Protein AF-A0A7Y4ZKH8-F1 (afdb_monomer_lite)

pLDDT: mean 87.68, std 12.35, range [41.41, 98.19]

Radius of gyration: 22.59 Å; chains: 1; bounding box: 46×33×68 Å

Structure (mmCIF, N/CA/C/O backbone):
data_AF-A0A7Y4ZKH8-F1
#
_entry.id   AF-A0A7Y4ZKH8-F1
#
loop_
_atom_site.group_PDB
_atom_site.id
_atom_site.type_symbol
_atom_site.label_atom_id
_atom_site.label_alt_id
_atom_site.label_comp_id
_atom_site.label_asym_id
_atom_site.label_entity_id
_atom_site.label_seq_id
_atom_site.pdbx_PDB_ins_code
_atom_site.Cartn_x
_atom_site.Cartn_y
_atom_site.Cartn_z
_atom_site.occupancy
_atom_site.B_iso_or_equiv
_atom_site.auth_seq_id
_atom_site.auth_comp_id
_atom_site.auth_asym_id
_atom_site.auth_atom_id
_atom_site.pdbx_PDB_model_num
ATOM 1 N N . MET A 1 1 ? 0.224 0.680 35.525 1.00 50.09 1 MET A N 1
ATOM 2 C CA . MET A 1 1 ? -0.396 -0.352 34.669 1.00 50.09 1 MET A CA 1
ATOM 3 C C . MET A 1 1 ? 0.303 -0.314 33.317 1.00 50.09 1 MET A C 1
ATOM 5 O O . MET A 1 1 ? 0.393 0.767 32.750 1.00 50.09 1 MET A O 1
ATOM 9 N N . ARG A 1 2 ? 0.878 -1.430 32.853 1.00 56.84 2 ARG A N 1
ATOM 10 C CA . ARG A 1 2 ? 1.538 -1.529 31.540 1.00 56.84 2 ARG A CA 1
ATOM 11 C C . ARG A 1 2 ? 0.497 -2.049 30.547 1.00 56.84 2 ARG A C 1
ATOM 13 O O . ARG A 1 2 ? -0.067 -3.108 30.786 1.00 56.84 2 ARG A O 1
ATOM 20 N N . LEU A 1 3 ? 0.192 -1.272 29.510 1.00 64.12 3 LEU A N 1
ATOM 21 C CA . LEU A 1 3 ? -0.704 -1.694 28.434 1.00 64.12 3 LEU A CA 1
ATOM 22 C C . LEU A 1 3 ? 0.110 -2.537 27.447 1.00 64.12 3 LEU A C 1
ATOM 24 O O . LEU A 1 3 ? 1.083 -2.039 26.881 1.00 64.12 3 LEU A O 1
ATOM 28 N N . GLU A 1 4 ? -0.262 -3.800 27.269 1.00 65.12 4 GLU A N 1
ATOM 29 C CA . GLU A 1 4 ? 0.309 -4.663 26.235 1.00 65.12 4 GLU A CA 1
ATOM 30 C C . GLU A 1 4 ? -0.541 -4.534 24.972 1.00 65.12 4 GLU A C 1
ATOM 32 O O . GLU A 1 4 ? -1.746 -4.780 24.994 1.00 65.12 4 GLU A O 1
ATOM 37 N N . ILE A 1 5 ? 0.081 -4.083 23.883 1.00 66.38 5 ILE A N 1
ATOM 38 C CA . ILE A 1 5 ? -0.573 -3.922 22.584 1.00 66.38 5 ILE A CA 1
ATOM 39 C C . ILE A 1 5 ? 0.029 -4.973 21.650 1.00 66.38 5 ILE A C 1
ATOM 41 O O . ILE A 1 5 ? 1.259 -5.020 21.534 1.00 66.38 5 ILE A O 1
ATOM 45 N N . PRO A 1 6 ? -0.788 -5.814 20.993 1.00 67.56 6 PRO A N 1
ATOM 46 C CA . PRO A 1 6 ? -0.268 -6.777 20.037 1.00 67.56 6 PRO A CA 1
ATOM 47 C C . PRO A 1 6 ? 0.400 -6.054 18.865 1.00 67.56 6 PRO A C 1
ATOM 49 O O . PRO A 1 6 ? 0.002 -4.955 18.476 1.00 67.56 6 PRO A O 1
ATOM 52 N N . ALA A 1 7 ? 1.432 -6.676 18.298 1.00 70.38 7 ALA A N 1
ATOM 53 C CA . ALA A 1 7 ? 2.064 -6.165 17.091 1.00 70.38 7 ALA A CA 1
ATOM 54 C C . ALA A 1 7 ? 1.056 -6.148 15.924 1.00 70.38 7 ALA A C 1
ATOM 56 O O . ALA A 1 7 ? 0.180 -7.019 15.859 1.00 70.38 7 ALA A O 1
ATOM 57 N N . PRO A 1 8 ? 1.173 -5.188 14.989 1.00 76.44 8 PRO A N 1
ATOM 58 C CA . PRO A 1 8 ? 0.370 -5.220 13.778 1.00 76.44 8 PRO A CA 1
ATOM 59 C C . PRO A 1 8 ? 0.668 -6.498 12.987 1.00 76.44 8 PRO A C 1
ATOM 61 O O . PRO A 1 8 ? 1.802 -6.983 12.954 1.00 76.44 8 PRO A O 1
ATOM 64 N N . THR A 1 9 ? -0.369 -7.042 12.358 1.00 83.38 9 THR A N 1
ATOM 65 C CA . THR A 1 9 ? -0.250 -8.209 11.477 1.00 83.38 9 THR A CA 1
ATOM 66 C C . THR A 1 9 ? -0.129 -7.732 10.040 1.00 83.38 9 THR A C 1
ATOM 68 O O . THR A 1 9 ? -0.543 -6.624 9.712 1.00 83.38 9 THR A O 1
ATOM 71 N N . PHE A 1 10 ? 0.431 -8.560 9.170 1.00 86.69 10 PHE A N 1
ATOM 72 C CA . PHE A 1 10 ? 0.553 -8.242 7.760 1.00 86.69 10 PHE A CA 1
ATOM 73 C C . PHE A 1 10 ? 0.075 -9.410 6.915 1.00 86.69 10 PHE A C 1
ATOM 75 O O . PHE A 1 10 ? 0.295 -10.569 7.270 1.00 86.69 10 PHE A O 1
ATOM 82 N N . ILE A 1 11 ? -0.595 -9.088 5.815 1.00 90.69 11 ILE A N 1
ATOM 83 C CA . ILE A 1 11 ? -1.220 -10.057 4.916 1.00 90.69 11 ILE A CA 1
ATOM 84 C C . ILE A 1 11 ? -0.909 -9.680 3.472 1.00 90.69 11 ILE A C 1
ATOM 86 O O . ILE A 1 11 ? -0.739 -8.504 3.157 1.00 90.69 11 ILE A O 1
ATOM 90 N N . ARG A 1 12 ? -0.864 -10.659 2.568 1.00 90.38 12 ARG A N 1
ATOM 91 C CA . ARG A 1 12 ? -0.637 -10.402 1.142 1.00 90.38 12 ARG A CA 1
ATOM 92 C C . ARG A 1 12 ? -1.959 -10.412 0.387 1.00 90.38 12 ARG A C 1
ATOM 94 O O . ARG A 1 12 ? -2.690 -11.394 0.462 1.00 90.38 12 ARG A O 1
ATOM 101 N N . ALA A 1 13 ? -2.230 -9.347 -0.361 1.00 92.94 13 ALA A N 1
ATOM 102 C CA . ALA A 1 13 ? -3.411 -9.244 -1.207 1.00 92.94 13 ALA A CA 1
ATOM 103 C C . ALA A 1 13 ? -3.349 -10.251 -2.364 1.00 92.94 13 ALA A C 1
ATOM 105 O O . ALA A 1 13 ? -2.397 -10.259 -3.155 1.00 92.94 13 ALA A O 1
ATOM 106 N N . GLY A 1 14 ? -4.375 -11.082 -2.470 1.00 90.94 14 GLY A N 1
ATOM 107 C CA . GLY A 1 14 ? -4.621 -11.994 -3.572 1.00 90.94 14 GLY A CA 1
ATOM 108 C C . GLY A 1 14 ? -5.276 -11.320 -4.776 1.00 90.94 14 GLY A C 1
ATOM 109 O O . GLY A 1 14 ? -5.602 -10.130 -4.793 1.00 90.94 14 GLY A O 1
ATOM 110 N N . ARG A 1 15 ? -5.466 -12.106 -5.837 1.00 90.50 15 ARG A N 1
ATOM 111 C CA . ARG A 1 15 ? -6.176 -11.655 -7.034 1.00 90.50 15 ARG A CA 1
ATOM 112 C C . ARG A 1 15 ? -7.675 -11.580 -6.746 1.00 90.50 15 ARG A C 1
ATOM 114 O O . ARG A 1 15 ? -8.295 -12.604 -6.494 1.00 90.50 15 ARG A O 1
ATOM 121 N N . GLY A 1 16 ? -8.255 -10.393 -6.915 1.00 92.38 16 GLY A N 1
ATOM 122 C CA . GLY A 1 16 ? -9.695 -10.173 -6.746 1.00 92.38 16 GLY A CA 1
ATOM 123 C C . GLY A 1 16 ? -10.121 -9.862 -5.312 1.00 92.38 16 GLY A C 1
ATOM 124 O O . GLY A 1 16 ? -11.309 -9.648 -5.094 1.00 92.38 16 GLY A O 1
ATOM 125 N N . ASP A 1 17 ? -9.177 -9.789 -4.370 1.00 95.69 17 ASP A N 1
ATOM 126 C CA . ASP A 1 17 ? -9.455 -9.388 -2.993 1.00 95.69 17 ASP A CA 1
ATOM 127 C C . ASP A 1 17 ? -10.101 -8.001 -2.936 1.00 95.69 17 ASP A C 1
ATOM 129 O O . ASP A 1 17 ? -9.726 -7.082 -3.670 1.00 95.69 17 ASP A O 1
ATOM 133 N N . THR A 1 18 ? -11.043 -7.834 -2.009 1.00 96.62 18 THR A N 1
ATOM 134 C CA . THR A 1 18 ? -11.686 -6.551 -1.720 1.00 96.62 18 THR A CA 1
ATOM 135 C C . THR A 1 18 ? -11.480 -6.163 -0.257 1.00 96.62 18 THR A C 1
ATOM 137 O O . THR A 1 18 ? -11.317 -7.018 0.615 1.00 96.62 18 THR A O 1
ATOM 140 N N . TRP A 1 19 ? -11.501 -4.861 0.051 1.00 97.19 19 TRP A N 1
ATOM 141 C CA . TRP A 1 19 ? -11.400 -4.400 1.441 1.00 97.19 19 TRP A CA 1
ATOM 142 C C . TRP A 1 19 ? -12.505 -4.955 2.356 1.00 97.19 19 TRP A C 1
ATOM 144 O O . TRP A 1 19 ? -12.168 -5.329 3.479 1.00 97.19 19 TRP A O 1
ATOM 154 N N . PRO A 1 20 ? -13.785 -5.049 1.931 1.00 97.06 20 PRO A N 1
ATOM 155 C CA . PRO A 1 20 ? -14.833 -5.719 2.705 1.00 97.06 20 PRO A CA 1
ATOM 156 C C . PRO A 1 20 ? -14.519 -7.171 3.059 1.00 97.06 20 PRO A C 1
ATOM 158 O O . PRO A 1 20 ? -14.691 -7.552 4.216 1.00 97.06 20 PRO A O 1
ATOM 161 N N . ASP A 1 21 ? -14.024 -7.961 2.104 1.00 96.25 21 ASP A N 1
ATOM 162 C CA . ASP A 1 21 ? -13.722 -9.378 2.335 1.00 96.25 21 ASP A CA 1
ATOM 163 C C . ASP A 1 21 ? -12.540 -9.537 3.298 1.00 96.25 21 ASP A C 1
ATOM 165 O O . ASP A 1 21 ? -12.600 -10.307 4.259 1.00 96.25 21 ASP A O 1
ATOM 169 N N . LEU A 1 22 ? -11.490 -8.733 3.104 1.00 95.88 22 LEU A N 1
ATOM 170 C CA . LEU A 1 22 ? -10.333 -8.714 3.996 1.00 95.88 22 LEU A CA 1
ATOM 171 C C . LEU A 1 22 ? -10.704 -8.232 5.404 1.00 95.88 22 LEU A C 1
ATOM 173 O O . LEU A 1 22 ? -10.243 -8.800 6.391 1.00 95.88 22 LEU A O 1
ATOM 177 N N . ALA A 1 23 ? -11.559 -7.216 5.526 1.00 96.12 23 ALA A N 1
ATOM 178 C CA . ALA A 1 23 ? -12.021 -6.725 6.821 1.00 96.12 23 ALA A CA 1
ATOM 179 C C . ALA A 1 23 ? -12.935 -7.729 7.532 1.00 96.12 23 ALA A C 1
ATOM 181 O O . ALA A 1 23 ? -12.858 -7.862 8.751 1.00 96.12 23 ALA A O 1
ATOM 182 N N . LEU A 1 24 ? -13.764 -8.471 6.797 1.00 96.00 24 LEU A N 1
ATOM 183 C CA . LEU A 1 24 ? -14.539 -9.564 7.371 1.00 96.00 24 LEU A CA 1
ATOM 184 C C . LEU A 1 24 ? -13.616 -10.648 7.942 1.00 96.00 24 LEU A C 1
ATOM 186 O O . LEU A 1 24 ? -13.806 -11.059 9.083 1.00 96.00 24 LEU A O 1
ATOM 190 N N . LEU A 1 25 ? -12.601 -11.059 7.179 1.00 94.62 25 LEU A N 1
ATOM 191 C CA . LEU A 1 25 ? -11.684 -12.127 7.572 1.00 94.62 25 LEU A CA 1
ATOM 192 C C . LEU A 1 25 ? -10.773 -11.736 8.746 1.00 94.62 25 LEU A C 1
ATOM 194 O O . LEU A 1 25 ? -10.596 -12.520 9.674 1.00 94.62 25 LEU A O 1
ATOM 198 N N . TRP A 1 26 ? -10.202 -10.529 8.713 1.00 93.06 26 TRP A N 1
ATOM 199 C CA . TRP A 1 26 ? -9.143 -10.120 9.645 1.00 93.06 26 TRP A CA 1
ATOM 200 C C . TRP A 1 26 ? -9.605 -9.179 10.750 1.00 93.06 26 TRP A C 1
ATOM 202 O O . TRP A 1 26 ? -9.002 -9.142 11.818 1.00 93.06 26 TRP A O 1
ATOM 212 N N . LEU A 1 27 ? -10.670 -8.413 10.511 1.00 93.31 27 LEU A N 1
ATOM 213 C CA . LEU A 1 27 ? -11.240 -7.487 11.490 1.00 93.31 27 LEU A CA 1
ATOM 214 C C . LEU A 1 27 ? -12.625 -7.932 11.967 1.00 93.31 27 LEU A C 1
ATOM 216 O O . LEU A 1 27 ? -13.225 -7.230 12.772 1.00 93.31 27 LEU A O 1
ATOM 220 N N . GLY A 1 28 ? -13.154 -9.061 11.489 1.00 94.06 28 GLY A N 1
ATOM 221 C CA . GLY A 1 28 ? -14.417 -9.653 11.935 1.00 94.06 28 GLY A CA 1
ATOM 222 C C . GLY A 1 28 ? -15.691 -8.987 11.405 1.00 94.06 28 GLY A C 1
ATOM 223 O O . GLY A 1 28 ? -16.782 -9.448 11.731 1.00 94.06 28 GLY A O 1
ATOM 224 N N . HIS A 1 29 ? -15.601 -7.912 10.611 1.00 96.50 29 HIS A N 1
ATOM 225 C CA . HIS A 1 29 ? -16.781 -7.294 9.997 1.00 96.50 29 HIS A CA 1
ATOM 226 C C . HIS A 1 29 ? -16.443 -6.521 8.719 1.00 96.50 29 HIS A C 1
ATOM 228 O O . HIS A 1 29 ? -15.487 -5.746 8.689 1.00 96.50 29 HIS A O 1
ATOM 234 N N . LYS A 1 30 ? -17.281 -6.659 7.685 1.00 96.25 30 LYS A N 1
ATOM 235 C CA . LYS A 1 30 ? -17.082 -6.019 6.372 1.00 96.25 30 LYS A CA 1
ATOM 236 C C . LYS A 1 30 ? -17.056 -4.486 6.429 1.00 96.25 30 LYS A C 1
ATOM 238 O O . LYS A 1 30 ? -16.262 -3.860 5.736 1.00 96.25 30 LYS A O 1
ATOM 243 N N . ASP A 1 31 ? -17.853 -3.872 7.305 1.00 94.81 31 ASP A N 1
ATOM 244 C CA . ASP A 1 31 ? -17.950 -2.403 7.398 1.00 94.81 31 ASP A CA 1
ATOM 245 C C . ASP A 1 31 ? -16.685 -1.764 8.001 1.00 94.81 31 ASP A C 1
ATOM 247 O O . ASP A 1 31 ? -16.482 -0.554 7.921 1.00 94.81 31 ASP A O 1
ATOM 251 N N . ARG A 1 32 ? -15.762 -2.581 8.530 1.00 96.00 32 ARG A N 1
ATOM 252 C CA . ARG A 1 32 ? -14.430 -2.138 8.970 1.00 96.00 32 ARG A CA 1
ATOM 253 C C . ARG A 1 32 ? -13.453 -1.947 7.804 1.00 96.00 32 ARG A C 1
ATOM 255 O O . ARG A 1 32 ? -12.326 -1.502 8.026 1.00 96.00 32 ARG A O 1
ATOM 262 N N . ALA A 1 33 ? -13.886 -2.210 6.568 1.00 95.62 33 ALA A N 1
ATOM 263 C CA . ALA A 1 33 ? -13.118 -2.002 5.340 1.00 95.62 33 ALA A CA 1
ATOM 264 C C . ALA A 1 33 ? -12.527 -0.597 5.234 1.00 95.62 33 ALA A C 1
ATOM 266 O O . ALA A 1 33 ? -11.366 -0.448 4.860 1.00 95.62 33 ALA A O 1
ATOM 267 N N . ALA A 1 34 ? -13.295 0.434 5.599 1.00 93.38 34 ALA A N 1
ATOM 268 C CA . ALA A 1 34 ? -12.820 1.809 5.507 1.00 93.38 34 ALA A CA 1
ATOM 269 C C . ALA A 1 34 ? -11.639 2.086 6.447 1.00 93.38 34 ALA A C 1
ATOM 271 O O . ALA A 1 34 ? -10.720 2.821 6.092 1.00 93.38 34 ALA A O 1
ATOM 272 N N . THR A 1 35 ? -11.635 1.483 7.634 1.00 93.38 35 THR A N 1
ATOM 273 C CA . THR A 1 35 ? -10.514 1.584 8.574 1.00 93.38 35 THR A CA 1
ATOM 274 C C . THR A 1 35 ? -9.307 0.797 8.077 1.00 93.38 35 THR A C 1
ATOM 276 O O . THR A 1 35 ? -8.197 1.321 8.118 1.00 93.38 35 THR A O 1
ATOM 279 N N . LEU A 1 36 ? -9.512 -0.416 7.549 1.00 95.06 36 LEU A N 1
ATOM 280 C CA . LEU A 1 36 ? -8.424 -1.229 6.995 1.00 95.06 36 LEU A CA 1
ATOM 281 C C . LEU A 1 36 ? -7.744 -0.545 5.799 1.00 95.06 36 LEU A C 1
ATOM 283 O O . LEU A 1 36 ? -6.519 -0.466 5.754 1.00 95.06 36 LEU A O 1
ATOM 287 N N . ALA A 1 37 ? -8.529 -0.005 4.864 1.00 94.69 37 ALA A N 1
ATOM 288 C CA . ALA A 1 37 ? -8.007 0.707 3.702 1.00 94.69 37 ALA A CA 1
ATOM 289 C C . ALA A 1 37 ? -7.207 1.951 4.122 1.00 94.69 37 ALA A C 1
ATOM 291 O O . ALA A 1 37 ? -6.076 2.131 3.677 1.00 94.69 37 ALA A O 1
ATOM 292 N N . ARG A 1 38 ? -7.745 2.770 5.038 1.00 91.19 38 ARG A N 1
ATOM 293 C CA . ARG A 1 38 ? -7.058 3.981 5.520 1.00 91.19 38 ARG A CA 1
ATOM 294 C C . ARG A 1 38 ? -5.753 3.679 6.249 1.00 91.19 38 ARG A C 1
ATOM 296 O O . ARG A 1 38 ? -4.781 4.386 6.025 1.00 91.19 38 ARG A O 1
ATOM 303 N N . ALA A 1 39 ? -5.697 2.602 7.034 1.00 91.12 39 ALA A N 1
ATOM 304 C CA . ALA A 1 39 ? -4.452 2.150 7.662 1.00 91.12 39 ALA A CA 1
ATOM 305 C C . ALA A 1 39 ? -3.349 1.782 6.646 1.00 91.12 39 ALA A C 1
ATOM 307 O O . ALA A 1 39 ? -2.185 1.664 7.010 1.00 91.12 39 ALA A O 1
ATOM 308 N N . ASN A 1 40 ? -3.710 1.598 5.373 1.00 92.25 40 ASN A N 1
ATOM 309 C CA . ASN A 1 40 ? -2.810 1.251 4.275 1.00 92.25 40 ASN A CA 1
ATOM 310 C C . ASN A 1 40 ? -2.610 2.391 3.263 1.00 92.25 40 ASN A C 1
ATOM 312 O O . ASN A 1 40 ? -2.144 2.131 2.147 1.00 92.25 40 ASN A O 1
ATOM 316 N N . ASP A 1 41 ? -2.983 3.624 3.631 1.00 90.81 41 ASP A N 1
ATOM 317 C CA . ASP A 1 41 ? -3.028 4.802 2.751 1.00 90.81 41 ASP A CA 1
ATOM 318 C C . ASP A 1 41 ? -3.863 4.570 1.478 1.00 90.81 41 ASP A C 1
ATOM 320 O O . ASP A 1 41 ? -3.583 5.113 0.408 1.00 90.81 41 ASP A O 1
ATOM 324 N N . ALA A 1 42 ? -4.886 3.721 1.580 1.00 92.50 42 ALA A N 1
ATOM 325 C CA . ALA A 1 42 ? -5.734 3.318 0.473 1.00 92.50 42 ALA A CA 1
ATOM 326 C C . ALA A 1 42 ? -7.159 3.853 0.618 1.00 92.50 42 ALA A C 1
ATOM 328 O O . ALA A 1 42 ? -7.606 4.319 1.669 1.00 92.50 42 ALA A O 1
ATOM 329 N N . VAL A 1 43 ? -7.891 3.748 -0.485 1.00 91.69 43 VAL A N 1
ATOM 330 C CA . VAL A 1 43 ? -9.263 4.221 -0.595 1.00 91.69 43 VAL A CA 1
ATOM 331 C C . VAL A 1 43 ? -10.217 3.016 -0.604 1.00 91.69 43 VAL A C 1
ATOM 333 O O . VAL A 1 43 ? -9.971 2.079 -1.365 1.00 91.69 43 VAL A O 1
ATOM 336 N N . PRO A 1 44 ? -11.317 3.004 0.178 1.00 89.56 44 PRO A N 1
ATOM 337 C CA . PRO A 1 44 ? -12.092 1.778 0.425 1.00 89.56 44 PRO A CA 1
ATOM 338 C C . PRO A 1 44 ? -12.798 1.178 -0.801 1.00 89.56 44 PRO A C 1
ATOM 340 O O . PRO A 1 44 ? -13.116 -0.007 -0.801 1.00 89.56 44 PRO A O 1
ATOM 343 N N . TRP A 1 45 ? -13.056 1.976 -1.842 1.00 90.12 45 TRP A N 1
ATOM 344 C CA . TRP A 1 45 ? -13.697 1.524 -3.086 1.00 90.12 45 TRP A CA 1
ATOM 345 C C . TRP A 1 45 ? -12.705 1.111 -4.181 1.00 90.12 45 TRP A C 1
ATOM 347 O O . TRP A 1 45 ? -13.125 0.667 -5.248 1.00 90.12 45 TRP A O 1
ATOM 357 N N . VAL A 1 46 ? -11.398 1.259 -3.945 1.00 93.69 46 VAL A N 1
ATOM 358 C CA . VAL A 1 46 ? -10.350 0.790 -4.858 1.00 93.69 46 VAL A CA 1
ATOM 359 C C . VAL A 1 46 ? -9.755 -0.486 -4.267 1.00 93.69 46 VAL A C 1
ATOM 361 O O . VAL A 1 46 ? -9.140 -0.404 -3.206 1.00 93.69 46 VAL A O 1
ATOM 364 N N . PRO A 1 47 ? -9.918 -1.656 -4.909 1.00 94.06 47 PRO A N 1
ATOM 365 C CA . PRO A 1 47 ? -9.372 -2.910 -4.400 1.00 94.06 47 PRO A CA 1
ATOM 366 C C . PRO A 1 47 ? -7.852 -2.848 -4.180 1.00 94.06 47 PRO A C 1
ATOM 368 O O . PRO A 1 47 ? -7.153 -2.154 -4.930 1.00 94.06 47 PRO A O 1
ATOM 371 N N . PRO A 1 48 ? -7.315 -3.573 -3.185 1.00 94.56 48 PRO A N 1
ATOM 372 C CA . PRO A 1 48 ? -5.875 -3.690 -3.020 1.00 94.56 48 PRO A CA 1
ATOM 373 C C . PRO A 1 48 ? -5.230 -4.330 -4.255 1.00 94.56 48 PRO A C 1
ATOM 375 O O . PRO A 1 48 ? -5.765 -5.255 -4.865 1.00 94.56 48 PRO A O 1
ATOM 378 N N . ALA A 1 49 ? -4.052 -3.832 -4.628 1.00 91.88 49 ALA A N 1
ATOM 379 C CA . ALA A 1 49 ? -3.300 -4.394 -5.741 1.00 91.88 49 ALA A CA 1
ATOM 380 C C . ALA A 1 49 ? -2.792 -5.802 -5.406 1.00 91.88 49 ALA A C 1
ATOM 382 O O . ALA A 1 49 ? -2.255 -6.028 -4.325 1.00 91.88 49 ALA A O 1
ATOM 383 N N . GLU A 1 50 ? -2.882 -6.725 -6.363 1.00 90.12 50 GLU A N 1
ATOM 384 C CA . GLU A 1 50 ? -2.383 -8.088 -6.182 1.00 90.12 50 GLU A CA 1
ATOM 385 C C . GLU A 1 50 ? -0.891 -8.092 -5.809 1.00 90.12 50 GLU A C 1
ATOM 387 O O . GLU A 1 50 ? -0.056 -7.408 -6.416 1.00 90.12 50 GLU A O 1
ATOM 392 N N . GLY A 1 51 ? -0.563 -8.885 -4.792 1.00 89.25 51 GLY A N 1
ATOM 393 C CA . GLY A 1 51 ? 0.774 -9.004 -4.234 1.00 89.25 51 GLY A CA 1
ATOM 394 C C . GLY A 1 51 ? 1.175 -7.862 -3.300 1.00 89.25 51 GLY A C 1
ATOM 395 O O . GLY A 1 51 ? 2.267 -7.946 -2.737 1.00 89.25 51 GLY A O 1
ATOM 396 N N . ARG A 1 52 ? 0.331 -6.832 -3.113 1.00 91.31 52 ARG A N 1
ATOM 397 C CA . ARG A 1 52 ? 0.567 -5.784 -2.113 1.00 91.31 52 ARG A CA 1
ATOM 398 C C . ARG A 1 52 ? 0.497 -6.385 -0.719 1.00 91.31 52 ARG A C 1
ATOM 400 O O . ARG A 1 52 ? -0.422 -7.140 -0.405 1.00 91.31 52 ARG A O 1
ATOM 407 N N . GLU A 1 53 ? 1.467 -6.036 0.106 1.00 91.88 53 GLU A N 1
ATOM 408 C CA . GLU A 1 53 ? 1.413 -6.344 1.525 1.00 91.88 53 GLU A CA 1
ATOM 409 C C . GLU A 1 53 ? 0.553 -5.295 2.234 1.00 91.88 53 GLU A C 1
ATOM 411 O O . GLU A 1 53 ? 0.682 -4.093 1.996 1.00 91.88 53 GLU A O 1
ATOM 416 N N . ILE A 1 54 ? -0.376 -5.766 3.055 1.00 91.81 54 ILE A N 1
ATOM 417 C CA . ILE A 1 54 ? -1.383 -4.974 3.750 1.00 91.81 54 ILE A CA 1
ATOM 418 C C . ILE A 1 54 ? -1.106 -5.082 5.241 1.00 91.81 54 ILE A C 1
ATOM 420 O O . ILE A 1 54 ? -1.059 -6.187 5.782 1.00 91.81 54 ILE A O 1
ATOM 424 N N . ILE A 1 55 ? -0.978 -3.940 5.911 1.00 90.75 55 ILE A N 1
ATO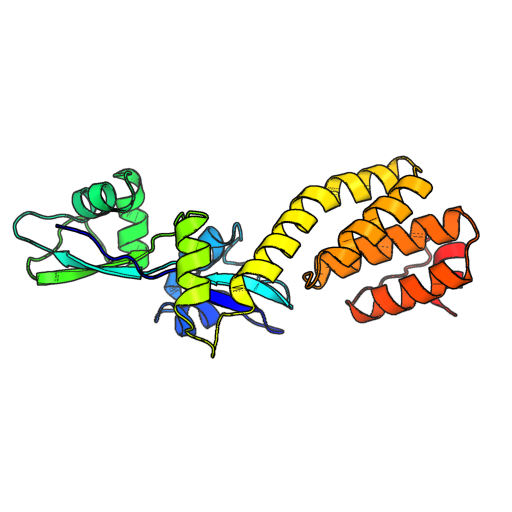M 425 C CA . ILE A 1 55 ? -0.954 -3.883 7.368 1.00 90.75 55 ILE A CA 1
ATOM 426 C C . ILE A 1 55 ? -2.378 -4.032 7.914 1.00 90.75 55 ILE A C 1
ATOM 428 O O . ILE A 1 55 ? -3.308 -3.337 7.504 1.00 90.75 55 ILE A O 1
ATOM 432 N N . VAL A 1 56 ? -2.550 -4.950 8.855 1.00 91.19 56 VAL A N 1
ATOM 433 C CA . VAL A 1 56 ? -3.770 -5.139 9.635 1.00 91.19 56 VAL A CA 1
ATOM 434 C C . VAL A 1 56 ? -3.534 -4.497 11.005 1.00 91.19 56 VAL A C 1
ATOM 436 O O . VAL A 1 56 ? -2.668 -4.970 11.754 1.00 91.19 56 VAL A O 1
ATOM 439 N N . PRO A 1 57 ? -4.265 -3.417 11.345 1.00 89.94 57 PRO A N 1
ATOM 440 C CA . PRO A 1 57 ? -4.102 -2.728 12.618 1.00 89.94 57 PRO A CA 1
ATOM 441 C C . PRO A 1 57 ? -4.298 -3.658 13.812 1.00 89.94 57 PRO A C 1
ATOM 443 O O . PRO A 1 57 ? -5.191 -4.505 13.816 1.00 89.94 57 PRO A O 1
ATOM 446 N N . ALA A 1 58 ? -3.509 -3.436 14.861 1.00 87.19 58 ALA A N 1
ATOM 447 C CA . ALA A 1 58 ? -3.760 -4.046 16.156 1.00 87.19 58 ALA A CA 1
ATOM 448 C C . ALA A 1 58 ? -5.092 -3.527 16.717 1.00 87.19 58 ALA A C 1
ATOM 450 O O . ALA A 1 58 ? -5.338 -2.320 16.720 1.00 87.19 58 ALA A O 1
ATOM 451 N N . VAL A 1 59 ? -5.946 -4.428 17.203 1.00 90.44 59 VAL A N 1
ATOM 452 C CA . VAL A 1 59 ? -7.249 -4.073 17.780 1.00 90.44 59 VAL A CA 1
ATOM 453 C C . VAL A 1 59 ? -7.222 -4.352 19.274 1.00 90.44 59 VAL A C 1
ATOM 455 O O . VAL A 1 59 ? -7.025 -5.489 19.697 1.00 90.44 59 VAL A O 1
ATOM 458 N N . ILE A 1 60 ? -7.424 -3.311 20.078 1.00 90.94 60 ILE A N 1
ATOM 459 C CA . ILE A 1 60 ? -7.509 -3.420 21.536 1.00 90.94 60 ILE A CA 1
ATOM 460 C C . ILE A 1 60 ? -8.976 -3.579 21.926 1.00 90.94 60 ILE A C 1
ATOM 462 O O . ILE A 1 60 ? -9.804 -2.754 21.550 1.00 90.94 60 ILE A O 1
ATOM 466 N N . ALA A 1 61 ? -9.299 -4.606 22.710 1.00 92.56 61 ALA A N 1
ATOM 467 C CA . ALA A 1 61 ? -10.602 -4.719 23.355 1.00 92.56 61 ALA A CA 1
ATOM 468 C C . ALA A 1 61 ? -10.587 -3.934 24.674 1.00 92.56 61 ALA A C 1
ATOM 470 O O . ALA A 1 61 ? -9.926 -4.328 25.635 1.00 92.56 61 ALA A O 1
ATOM 471 N N . HIS A 1 62 ? -11.288 -2.805 24.711 1.00 93.62 62 HIS A N 1
ATOM 472 C CA . HIS A 1 62 ? -11.439 -1.983 25.903 1.00 93.62 62 HIS A CA 1
ATOM 473 C C . HIS A 1 62 ? -12.792 -2.257 26.564 1.00 93.62 62 HIS A C 1
ATOM 475 O O . HIS A 1 62 ? -13.822 -2.141 25.909 1.00 93.62 62 HIS A O 1
ATOM 481 N N . ILE A 1 63 ? -12.792 -2.615 27.849 1.00 94.81 63 ILE A N 1
ATOM 482 C CA . ILE A 1 63 ? -14.018 -2.772 28.641 1.00 94.81 63 ILE A CA 1
ATOM 483 C C . ILE A 1 63 ? -14.314 -1.428 29.301 1.00 94.81 63 ILE A C 1
ATOM 485 O O . ILE A 1 63 ? -13.498 -0.951 30.090 1.00 94.81 63 ILE A O 1
ATOM 489 N N . ALA A 1 64 ? -15.460 -0.840 28.975 1.00 94.44 64 ALA A N 1
ATOM 490 C CA . ALA A 1 64 ? -15.844 0.478 29.454 1.00 94.44 64 ALA A CA 1
ATOM 491 C C . ALA A 1 64 ? -16.148 0.477 30.958 1.00 94.44 64 ALA A C 1
ATOM 493 O O . ALA A 1 64 ? -16.855 -0.396 31.471 1.00 94.44 64 ALA A O 1
ATOM 494 N N . GLY A 1 65 ? -15.610 1.467 31.662 1.00 91.94 65 GLY A N 1
ATOM 495 C CA . GLY A 1 65 ? -15.866 1.722 33.075 1.00 91.94 65 GLY A CA 1
ATOM 496 C C . GLY A 1 65 ? -17.119 2.563 33.326 1.00 91.94 65 GLY A C 1
ATOM 497 O O . GLY A 1 65 ? -17.889 2.889 32.424 1.00 91.94 65 GLY A O 1
ATOM 498 N N . GLU A 1 66 ? -17.321 2.940 34.588 1.00 90.38 66 GLU A N 1
ATOM 499 C CA . GLU A 1 66 ? -18.363 3.897 34.962 1.00 90.38 66 GLU A CA 1
ATOM 500 C C . GLU A 1 66 ? -18.033 5.302 34.440 1.00 90.38 66 GLU A C 1
ATOM 502 O O . GLU A 1 66 ? -16.900 5.768 34.561 1.00 90.38 66 GLU A O 1
ATOM 507 N N . ASN A 1 67 ? -19.043 5.992 33.897 1.00 88.00 67 ASN A N 1
ATOM 508 C CA . ASN A 1 67 ? -18.943 7.349 33.341 1.00 88.00 67 ASN A CA 1
ATOM 509 C C . ASN A 1 67 ? -17.940 7.508 32.181 1.00 88.00 67 ASN A C 1
ATOM 511 O O . ASN A 1 67 ? -17.498 8.624 31.904 1.00 88.00 67 ASN A O 1
ATOM 515 N N . GLU A 1 68 ? -17.577 6.419 31.499 1.00 93.12 68 GLU A N 1
ATOM 516 C CA . GLU A 1 68 ? -16.833 6.498 30.244 1.00 93.12 68 GLU A CA 1
ATOM 517 C C . GLU A 1 68 ? -17.772 6.696 29.052 1.00 93.12 68 GLU A C 1
ATOM 519 O O . GLU A 1 68 ? -18.919 6.254 29.020 1.00 93.12 68 GLU A O 1
ATOM 524 N N . ASP A 1 69 ? -17.251 7.384 28.049 1.00 94.38 69 ASP A N 1
ATOM 525 C CA . ASP A 1 69 ? -17.925 7.663 26.793 1.00 94.38 69 ASP A CA 1
ATOM 526 C C . ASP A 1 69 ? -16.950 7.421 25.637 1.00 94.38 69 ASP A C 1
ATOM 528 O O . ASP A 1 69 ? -15.731 7.312 25.808 1.00 94.38 69 ASP A O 1
ATOM 532 N N . ILE A 1 70 ? -17.469 7.339 24.418 1.00 94.94 70 ILE A N 1
ATOM 533 C CA . ILE A 1 70 ? -16.622 7.034 23.262 1.00 94.94 70 ILE A CA 1
ATOM 534 C C . ILE A 1 70 ? -15.544 8.107 23.029 1.00 94.94 70 ILE A C 1
ATOM 536 O O . ILE A 1 70 ? -14.463 7.823 22.509 1.00 94.94 70 ILE A O 1
ATOM 540 N N . VAL A 1 71 ? -15.812 9.346 23.450 1.00 94.75 71 VAL A N 1
ATOM 541 C CA . VAL A 1 71 ? -14.905 10.489 23.302 1.00 94.75 71 VAL A CA 1
ATOM 542 C C . VAL A 1 71 ? -13.694 10.355 24.219 1.00 94.75 71 VAL A C 1
ATOM 544 O O . VAL A 1 71 ? -12.559 10.567 23.783 1.00 94.75 71 VAL A O 1
ATOM 547 N N . SER A 1 72 ? -13.910 9.983 25.476 1.00 94.25 72 SER A N 1
ATOM 548 C CA . SER A 1 72 ? -12.856 9.746 26.458 1.00 94.25 72 SER A CA 1
ATOM 549 C C . SER A 1 72 ? -12.039 8.500 26.113 1.00 94.25 72 SER A C 1
ATOM 551 O O . SER A 1 72 ? -10.810 8.542 26.230 1.00 94.25 72 SER A O 1
ATOM 553 N N . ILE A 1 73 ? -12.667 7.449 25.571 1.00 93.94 73 ILE A N 1
ATOM 554 C CA . ILE A 1 73 ? -11.967 6.267 25.039 1.00 93.94 73 ILE A CA 1
ATOM 555 C C . ILE A 1 73 ? -11.090 6.654 23.837 1.00 93.94 73 ILE A C 1
ATOM 557 O O . ILE A 1 73 ? -9.895 6.345 23.818 1.00 93.94 73 ILE A O 1
ATOM 561 N N . ALA A 1 74 ? -11.629 7.391 22.861 1.00 92.94 74 ALA A N 1
ATOM 562 C CA . ALA A 1 74 ? -10.861 7.862 21.707 1.00 92.94 74 ALA A CA 1
ATOM 563 C C . ALA A 1 74 ? -9.684 8.754 22.132 1.00 92.94 74 ALA A C 1
ATOM 565 O O . ALA A 1 74 ? -8.562 8.567 21.663 1.00 92.94 74 ALA A O 1
ATOM 566 N N . LYS A 1 75 ? -9.893 9.667 23.087 1.00 92.06 75 LYS A N 1
ATOM 567 C CA . LYS A 1 75 ? -8.817 10.493 23.653 1.00 92.06 75 LYS A CA 1
ATOM 568 C C . LYS A 1 75 ? -7.726 9.650 24.316 1.00 92.06 75 LYS A C 1
ATOM 570 O O . LYS A 1 75 ? -6.552 9.982 24.182 1.00 92.06 75 LYS A O 1
ATOM 575 N N . ARG A 1 76 ? -8.094 8.580 25.027 1.00 90.81 76 ARG A N 1
ATOM 576 C CA . ARG A 1 76 ? -7.148 7.707 25.739 1.00 90.81 76 ARG A CA 1
ATOM 577 C C . ARG A 1 76 ? -6.233 6.945 24.783 1.00 90.81 76 ARG A C 1
ATOM 579 O O . ARG A 1 76 ? -5.035 6.882 25.032 1.00 90.81 76 ARG A O 1
ATOM 586 N N . TYR A 1 77 ? -6.792 6.362 23.725 1.00 89.44 77 TYR A N 1
ATOM 587 C CA . TYR A 1 77 ? -6.056 5.433 22.860 1.00 89.44 77 TYR A CA 1
ATOM 588 C C . TYR A 1 77 ? -5.586 6.045 21.543 1.00 89.44 77 TYR A C 1
ATOM 590 O O . TYR A 1 77 ? -4.515 5.698 21.057 1.00 89.44 77 TYR A O 1
ATOM 598 N N . LEU A 1 78 ? -6.374 6.949 20.963 1.00 88.00 78 LEU A N 1
ATOM 599 C CA . LEU A 1 78 ? -6.089 7.573 19.669 1.00 88.00 78 LEU A CA 1
ATOM 600 C C . LEU A 1 78 ? -5.535 8.991 19.826 1.00 88.00 78 LEU A C 1
ATOM 602 O O . LEU A 1 78 ? -5.261 9.651 18.828 1.00 88.00 78 LEU A O 1
ATOM 606 N N . THR A 1 79 ? -5.400 9.483 21.064 1.00 86.69 79 THR A N 1
ATOM 607 C CA . THR A 1 79 ? -4.942 10.841 21.432 1.00 86.69 79 THR A CA 1
ATOM 608 C C . THR A 1 79 ? -5.794 11.994 20.884 1.00 86.69 79 THR A C 1
ATOM 610 O O . THR A 1 79 ? -5.533 13.160 21.174 1.00 86.69 79 THR A O 1
ATOM 613 N N . GLU A 1 80 ? -6.873 11.682 20.164 1.00 87.69 80 GLU A N 1
ATOM 614 C CA . GLU A 1 80 ? -7.729 12.636 19.473 1.00 87.69 80 GLU A CA 1
ATOM 615 C C . GLU A 1 80 ? -9.202 12.362 19.780 1.00 87.69 80 GLU A C 1
ATOM 617 O O . GLU A 1 80 ? -9.768 11.345 19.380 1.00 87.69 80 GLU A O 1
ATOM 622 N N . THR A 1 81 ? -9.871 13.323 20.415 1.00 87.88 81 THR A N 1
ATOM 623 C CA . THR A 1 81 ? -11.326 13.265 20.643 1.00 87.88 81 THR A CA 1
ATOM 624 C C . THR A 1 81 ? -12.113 13.264 19.334 1.00 87.88 81 THR A C 1
ATOM 626 O O . THR A 1 81 ? -13.186 12.676 19.251 1.00 87.88 81 THR A O 1
ATOM 629 N N . LYS A 1 82 ? -11.566 13.883 18.280 1.00 87.94 82 LYS A N 1
ATOM 630 C CA . LYS A 1 82 ? -12.191 13.944 16.953 1.00 87.94 82 LYS A CA 1
ATOM 631 C C . LYS A 1 82 ? -12.282 12.582 16.270 1.00 87.94 82 LYS A C 1
ATOM 633 O O . LYS A 1 82 ? -13.095 12.447 15.370 1.00 87.94 82 LYS A O 1
ATOM 638 N N . LYS A 1 83 ? -11.520 11.574 16.704 1.00 90.12 83 LYS A N 1
ATOM 639 C CA . LYS A 1 83 ? -11.609 10.203 16.174 1.00 90.12 83 LYS A CA 1
ATOM 640 C C . LYS A 1 83 ? -12.734 9.380 16.818 1.00 90.12 83 LYS A C 1
ATOM 642 O O . LYS A 1 83 ? -12.938 8.228 16.454 1.00 90.12 83 LYS A O 1
ATOM 647 N N . ALA A 1 84 ? -13.507 9.965 17.735 1.00 92.56 84 ALA A N 1
ATOM 648 C CA . ALA A 1 84 ? -14.627 9.298 18.395 1.00 92.56 84 ALA A CA 1
ATOM 649 C C . ALA A 1 84 ? -15.717 8.817 17.419 1.00 92.56 84 ALA A C 1
ATOM 651 O O . ALA A 1 84 ? -16.226 7.709 17.569 1.00 92.56 84 ALA A O 1
ATOM 652 N N . TRP A 1 85 ? -16.037 9.605 16.385 1.00 92.50 85 TRP A N 1
ATOM 653 C CA . TRP A 1 85 ? -17.004 9.184 15.363 1.00 92.50 85 TRP A CA 1
ATOM 654 C C . TRP A 1 85 ? -16.479 7.995 14.548 1.00 92.50 85 TRP A C 1
ATOM 656 O O . TRP A 1 85 ? -17.236 7.075 14.255 1.00 92.50 85 TRP A O 1
ATOM 666 N N . GLU A 1 86 ? -15.180 7.967 14.235 1.00 91.69 86 GLU A N 1
ATOM 667 C CA . GLU A 1 86 ? -14.559 6.836 13.536 1.00 91.69 86 GLU A CA 1
ATOM 668 C C . GLU A 1 86 ? -14.592 5.574 14.388 1.00 91.69 86 GLU A C 1
ATOM 670 O O . GLU A 1 86 ? -14.848 4.482 13.882 1.00 91.69 86 GLU A O 1
ATOM 675 N N . LEU A 1 87 ? -14.356 5.733 15.692 1.00 94.00 87 LEU A N 1
ATOM 676 C CA . LEU A 1 87 ? -14.409 4.638 16.644 1.00 94.00 87 LEU A CA 1
ATOM 677 C C . LEU A 1 87 ? -15.831 4.074 16.763 1.00 94.00 87 LEU A C 1
ATOM 679 O O . LEU A 1 87 ? -15.996 2.856 16.797 1.00 94.00 87 LEU A O 1
ATOM 683 N N . ASN A 1 88 ? -16.855 4.928 16.739 1.00 94.31 88 ASN A N 1
ATOM 684 C CA . ASN A 1 88 ? -18.250 4.494 16.662 1.00 94.31 88 ASN A CA 1
ATOM 685 C C . ASN A 1 88 ? -18.548 3.717 15.380 1.00 94.31 88 ASN A C 1
ATOM 687 O O . ASN A 1 88 ? -19.065 2.605 15.458 1.00 94.31 88 ASN A O 1
ATOM 691 N N . VAL A 1 89 ? -18.163 4.255 14.217 1.00 93.50 89 VAL A N 1
ATOM 692 C CA . VAL A 1 89 ? -18.343 3.574 12.924 1.00 93.50 89 VAL A CA 1
ATOM 693 C C . VAL A 1 89 ? -17.665 2.202 12.940 1.00 93.50 89 VAL A C 1
ATOM 695 O O . VAL A 1 89 ? -18.266 1.208 12.542 1.00 93.50 89 VAL A O 1
ATOM 698 N N . TYR A 1 90 ? -16.444 2.110 13.472 1.00 95.19 90 TYR A N 1
ATOM 699 C CA . TYR A 1 90 ? -15.713 0.847 13.583 1.00 95.19 90 TYR A CA 1
ATOM 700 C C . TYR A 1 90 ? -16.413 -0.189 14.481 1.00 95.19 90 TYR A C 1
ATOM 702 O O . TYR A 1 90 ? -16.370 -1.397 14.212 1.00 95.19 90 TYR A O 1
ATOM 710 N N . ASN A 1 91 ? -17.064 0.281 15.547 1.00 96.00 91 ASN A N 1
ATOM 711 C CA . ASN A 1 91 ? -17.802 -0.546 16.498 1.00 96.00 91 ASN A CA 1
ATOM 712 C C . ASN A 1 91 ? -19.274 -0.759 16.121 1.00 96.00 91 ASN A C 1
ATOM 714 O O . ASN A 1 91 ? -19.976 -1.431 16.869 1.00 96.00 91 ASN A O 1
ATOM 718 N N . LEU A 1 92 ? -19.726 -0.246 14.968 1.00 94.88 92 LEU A N 1
ATOM 719 C CA . LEU A 1 92 ? -21.125 -0.310 14.526 1.00 94.88 92 LEU A CA 1
ATOM 720 C C . LEU A 1 92 ? -22.080 0.314 15.557 1.00 94.88 92 LEU A C 1
ATOM 722 O O . LEU A 1 92 ? -23.150 -0.218 15.848 1.00 94.88 92 LEU A O 1
ATOM 726 N N . ARG A 1 93 ? -21.645 1.428 16.151 1.00 93.75 93 ARG A N 1
ATOM 727 C CA . ARG A 1 93 ? -22.356 2.143 17.209 1.00 93.75 93 ARG A CA 1
ATOM 728 C C . ARG A 1 93 ? -22.843 3.502 16.746 1.00 93.75 93 ARG A C 1
ATOM 730 O O . ARG A 1 93 ? -22.247 4.142 15.881 1.00 93.75 93 ARG A O 1
ATOM 737 N N . GLU A 1 94 ? -23.871 3.970 17.436 1.00 89.69 94 GLU A N 1
ATOM 738 C CA . GLU A 1 94 ? -24.394 5.327 17.348 1.00 89.69 94 GLU A CA 1
ATOM 739 C C . GLU A 1 94 ? -24.362 5.987 18.732 1.00 89.69 94 GLU A C 1
ATOM 741 O O . GLU A 1 94 ? -24.353 5.306 19.759 1.00 89.69 94 GLU A O 1
ATOM 746 N N . GLY A 1 95 ? -24.359 7.321 18.764 1.00 90.19 95 GLY A N 1
ATOM 747 C CA . GLY A 1 95 ? -24.324 8.090 20.012 1.00 90.19 95 GLY A CA 1
ATOM 748 C C . GLY A 1 95 ? -22.963 8.076 20.716 1.00 90.19 95 GLY A C 1
ATOM 749 O O . GLY A 1 95 ? -21.998 7.484 20.244 1.00 90.19 95 GLY A O 1
ATOM 750 N N . THR A 1 96 ? -22.850 8.796 21.830 1.00 90.00 96 THR A N 1
ATOM 751 C CA . THR A 1 96 ? -21.580 8.937 22.569 1.00 90.00 96 THR A CA 1
ATOM 752 C C . THR A 1 96 ? -21.505 8.086 23.827 1.00 90.00 96 THR A C 1
ATOM 754 O O . THR A 1 96 ? -20.406 7.798 24.298 1.00 90.00 96 THR A O 1
ATOM 757 N N . GLU A 1 97 ? -22.653 7.683 24.365 1.00 91.94 97 GLU A N 1
ATOM 758 C CA . GLU A 1 97 ? -22.738 6.919 25.604 1.00 91.94 97 GLU A CA 1
ATOM 759 C C . GLU A 1 97 ? -22.227 5.489 25.415 1.00 91.94 97 GLU A C 1
ATOM 761 O O . GLU A 1 97 ? -22.529 4.806 24.429 1.00 91.94 97 GLU A O 1
ATOM 766 N N . VAL A 1 98 ? -21.451 5.025 26.391 1.00 93.44 98 VAL A N 1
ATOM 767 C CA . VAL A 1 98 ? -20.948 3.656 26.452 1.00 93.44 98 VAL A CA 1
ATOM 768 C C . VAL A 1 98 ? -21.383 3.072 27.786 1.00 93.44 98 VAL A C 1
ATOM 770 O O . VAL A 1 98 ? -21.210 3.688 28.835 1.00 93.44 98 VAL A O 1
ATOM 773 N N . LYS A 1 99 ? -22.021 1.901 27.750 1.00 93.38 99 LYS A N 1
ATOM 774 C CA . LYS A 1 99 ? -22.510 1.274 28.979 1.00 93.38 99 LYS A CA 1
ATOM 775 C C . LYS A 1 99 ? -21.330 0.693 29.764 1.00 93.38 99 LYS A C 1
ATOM 777 O O . LYS A 1 99 ? -20.446 0.099 29.147 1.00 93.38 99 LYS A O 1
ATOM 782 N N . PRO A 1 100 ? -21.329 0.774 31.104 1.00 94.19 100 PRO A N 1
ATOM 783 C CA . PRO A 1 100 ? -20.341 0.061 31.903 1.00 94.19 100 PRO A CA 1
ATOM 784 C C . PRO A 1 100 ? -20.337 -1.438 31.566 1.00 94.19 100 PRO A C 1
ATOM 786 O O . PRO A 1 100 ? -21.395 -2.059 31.445 1.00 94.19 100 PRO A O 1
ATOM 789 N N . GLY A 1 101 ? -19.148 -2.011 31.388 1.00 93.62 101 GLY A N 1
ATOM 790 C CA . GLY A 1 101 ? -18.938 -3.402 30.977 1.00 93.62 101 GLY A CA 1
ATOM 791 C C . GLY A 1 101 ? -19.034 -3.656 29.468 1.00 93.62 101 GLY A C 1
ATOM 792 O O . GLY A 1 101 ? -18.754 -4.768 29.022 1.00 93.62 101 GLY A O 1
ATOM 793 N N . GLU A 1 102 ? -19.406 -2.658 28.668 1.00 94.50 102 GLU A N 1
ATOM 794 C CA . GLU A 1 102 ? -19.441 -2.785 27.215 1.00 94.50 102 GLU A CA 1
ATOM 795 C C . GLU A 1 102 ? -18.026 -2.867 26.624 1.00 94.50 102 GLU A C 1
ATOM 797 O O . GLU A 1 102 ? -17.110 -2.181 27.076 1.00 94.50 102 GLU A O 1
ATOM 802 N N . ILE A 1 103 ? -17.843 -3.703 25.599 1.00 94.62 103 ILE A N 1
ATOM 803 C CA . ILE A 1 103 ? -16.558 -3.856 24.914 1.00 94.62 103 ILE A CA 1
ATOM 804 C C . ILE A 1 103 ? -16.511 -2.931 23.700 1.00 94.62 103 ILE A C 1
ATOM 806 O O . ILE A 1 103 ? -17.265 -3.105 22.744 1.00 94.62 103 ILE A O 1
ATOM 810 N N . VAL A 1 104 ? -15.557 -2.005 23.712 1.00 95.75 104 VAL A N 1
ATOM 811 C CA . VAL A 1 104 ? -15.223 -1.130 22.589 1.00 95.75 104 VAL A CA 1
ATOM 812 C C . VAL A 1 104 ? -13.915 -1.604 21.967 1.00 95.75 104 VAL A C 1
ATOM 814 O O . VAL A 1 104 ? -12.875 -1.660 22.623 1.00 95.75 104 VAL A O 1
ATOM 817 N N . LEU A 1 105 ? -13.953 -1.942 20.683 1.00 95.38 105 LEU A N 1
ATOM 818 C CA . LEU A 1 105 ? -12.780 -2.323 19.907 1.00 95.38 105 LEU A CA 1
ATOM 819 C C . LEU A 1 105 ? -12.086 -1.078 19.364 1.00 95.38 105 LEU A C 1
ATOM 821 O O . LEU A 1 105 ? -12.687 -0.286 18.638 1.00 95.38 105 LEU A O 1
ATOM 825 N N . VAL A 1 106 ? -10.809 -0.916 19.685 1.00 94.12 106 VAL A N 1
ATOM 826 C CA . VAL A 1 106 ? -10.023 0.259 19.314 1.00 94.12 106 VAL A CA 1
ATOM 827 C C . VAL A 1 106 ? -8.918 -0.142 18.333 1.00 94.12 106 VAL A C 1
ATOM 829 O O . VAL A 1 106 ? -7.944 -0.772 18.752 1.00 94.12 106 VAL A O 1
ATOM 832 N N . PRO A 1 107 ? -9.042 0.194 17.034 1.00 92.69 107 PRO A N 1
ATOM 833 C CA . PRO A 1 107 ? -8.006 -0.083 16.048 1.00 92.69 107 PRO A CA 1
ATOM 834 C C . PRO A 1 107 ? -6.870 0.941 16.166 1.00 92.69 107 PRO A C 1
ATOM 836 O O . PRO A 1 107 ? -7.075 2.141 15.979 1.00 92.69 107 PRO A O 1
ATOM 839 N N . ILE A 1 108 ? -5.655 0.472 16.439 1.00 89.44 108 ILE A N 1
ATOM 840 C CA . ILE A 1 108 ? -4.458 1.314 16.502 1.00 89.44 108 ILE A CA 1
ATOM 841 C C . ILE A 1 108 ? -3.812 1.346 15.115 1.00 89.44 108 ILE A C 1
ATOM 843 O O . ILE A 1 108 ? -2.965 0.520 14.780 1.00 89.44 108 ILE A O 1
ATOM 847 N N . VAL A 1 109 ? -4.271 2.287 14.290 1.00 83.44 109 VAL A N 1
ATOM 848 C CA . VAL A 1 109 ? -3.869 2.415 12.877 1.00 83.44 109 VAL A CA 1
ATOM 849 C C . VAL A 1 109 ? -2.451 2.962 12.691 1.00 83.44 109 VAL A C 1
ATOM 851 O O . VAL A 1 109 ? -1.778 2.578 11.744 1.00 83.44 109 VAL A O 1
ATOM 854 N N . ASP A 1 110 ? -1.965 3.771 13.635 1.00 76.56 110 ASP A N 1
ATOM 855 C CA . ASP A 1 110 ? -0.655 4.436 13.556 1.00 76.56 110 ASP A CA 1
ATOM 856 C C . ASP A 1 110 ? 0.422 3.732 14.409 1.00 76.56 110 ASP A C 1
ATOM 858 O O . ASP A 1 110 ? 1.416 4.338 14.818 1.00 76.56 110 ASP A O 1
ATOM 862 N N . LEU A 1 111 ? 0.231 2.444 14.727 1.00 74.75 111 LEU A N 1
ATOM 863 C CA . LEU A 1 111 ? 1.169 1.703 15.569 1.00 74.75 111 LEU A CA 1
ATOM 864 C C . LEU A 1 111 ? 2.454 1.373 14.802 1.00 74.75 111 LEU A C 1
ATOM 866 O O . LEU A 1 111 ? 2.511 0.421 14.024 1.00 74.75 111 LEU A O 1
ATOM 870 N N . GLN A 1 112 ? 3.520 2.116 15.085 1.00 68.81 112 GLN A N 1
ATOM 871 C CA . GLN A 1 112 ? 4.859 1.792 14.605 1.00 68.81 112 GLN A CA 1
ATOM 872 C C . GLN A 1 112 ? 5.665 1.102 15.705 1.00 68.81 112 GLN A C 1
ATOM 874 O O . GLN A 1 112 ? 5.860 1.641 16.796 1.00 68.81 112 GLN A O 1
ATOM 879 N N . LEU A 1 113 ? 6.168 -0.098 15.411 1.00 68.50 113 LEU A N 1
ATOM 880 C CA . LEU A 1 113 ? 7.114 -0.767 16.298 1.00 68.50 113 LEU A CA 1
ATOM 881 C C . LEU A 1 113 ? 8.445 -0.006 16.301 1.00 68.50 113 LEU A C 1
ATOM 883 O O . LEU A 1 113 ? 8.998 0.303 15.244 1.00 68.50 113 LEU A O 1
ATOM 887 N N . SER A 1 114 ? 8.990 0.237 17.495 1.00 74.19 114 SER A N 1
ATOM 888 C CA . SER A 1 114 ? 10.383 0.676 17.643 1.00 74.19 114 SER A CA 1
ATOM 889 C C . SER A 1 114 ? 11.346 -0.390 17.108 1.00 74.19 114 SER A C 1
ATOM 891 O O . SER A 1 114 ? 10.979 -1.559 17.035 1.00 74.19 114 SER A O 1
ATOM 893 N N . GLU A 1 115 ? 12.598 -0.037 16.799 1.00 73.62 115 GLU A N 1
ATOM 894 C CA . GLU A 1 115 ? 13.600 -1.029 16.360 1.00 73.62 115 GLU A CA 1
ATOM 895 C C . GLU A 1 115 ? 13.771 -2.177 17.366 1.00 73.62 115 GLU A C 1
ATOM 897 O O . GLU A 1 115 ? 13.783 -3.346 16.981 1.00 73.62 115 GLU A O 1
ATOM 902 N N . LYS A 1 116 ? 13.773 -1.861 18.669 1.00 75.44 116 LYS A N 1
ATOM 903 C CA . LYS A 1 116 ? 13.776 -2.874 19.734 1.00 75.44 116 LYS A CA 1
ATOM 904 C C . LYS A 1 116 ? 12.535 -3.768 19.680 1.00 75.44 116 LYS A C 1
ATOM 906 O O . LYS A 1 116 ? 12.666 -4.978 19.810 1.00 75.44 116 LYS A O 1
ATOM 911 N N . GLY A 1 117 ? 11.356 -3.187 19.445 1.00 72.25 117 GLY A N 1
ATOM 912 C CA . GLY A 1 117 ? 10.101 -3.928 19.299 1.00 72.25 117 GLY A CA 1
ATOM 913 C C . GLY A 1 117 ? 10.058 -4.801 18.042 1.00 72.25 117 GLY A C 1
ATOM 914 O O . GLY A 1 117 ? 9.558 -5.917 18.099 1.00 72.25 117 GLY A O 1
ATOM 915 N N . LYS A 1 118 ? 10.638 -4.346 16.923 1.00 71.50 118 LYS A N 1
ATOM 916 C CA . LYS A 1 118 ? 10.794 -5.151 15.699 1.00 71.50 118 LYS A CA 1
ATOM 917 C C . LYS A 1 118 ? 11.708 -6.348 15.941 1.00 71.50 118 LYS A C 1
ATOM 919 O O . LYS A 1 118 ? 11.414 -7.450 15.494 1.00 71.50 118 LYS A O 1
ATOM 924 N N . GLU A 1 119 ? 12.817 -6.140 16.643 1.00 70.56 119 GLU A N 1
ATOM 925 C CA . GLU A 1 119 ? 13.766 -7.204 16.965 1.00 70.56 119 GLU A CA 1
ATOM 926 C C . GLU A 1 119 ? 13.224 -8.183 18.010 1.00 70.56 119 GLU A C 1
ATOM 928 O O . GLU A 1 119 ? 13.488 -9.379 17.931 1.00 70.56 119 GLU A O 1
ATOM 933 N N . GLU A 1 120 ? 12.439 -7.705 18.971 1.00 71.62 120 GLU A N 1
ATOM 934 C CA . GLU A 1 120 ? 11.718 -8.550 19.920 1.00 71.62 120 GLU A CA 1
ATOM 935 C C . GLU A 1 120 ? 10.615 -9.357 19.230 1.00 71.62 120 GLU A C 1
ATOM 937 O O . GLU A 1 120 ? 10.574 -10.566 19.413 1.00 71.62 120 GLU A O 1
ATOM 942 N N . ALA A 1 121 ? 9.810 -8.747 18.353 1.00 65.25 121 ALA A N 1
ATOM 943 C CA . ALA A 1 121 ? 8.822 -9.459 17.541 1.00 65.25 121 ALA A CA 1
ATOM 944 C C . ALA A 1 121 ? 9.474 -10.532 16.650 1.00 65.25 121 ALA A C 1
ATOM 946 O O . ALA A 1 121 ? 8.958 -11.641 16.545 1.00 65.25 121 ALA A O 1
ATOM 947 N N . ARG A 1 122 ? 10.648 -10.233 16.073 1.00 66.75 122 ARG A N 1
ATOM 948 C CA . ARG A 1 122 ? 11.446 -11.194 15.295 1.00 66.75 122 ARG A CA 1
ATOM 949 C C . ARG A 1 122 ? 11.977 -12.342 16.160 1.00 66.75 122 ARG A C 1
ATOM 951 O O . ARG A 1 122 ? 11.995 -13.480 15.715 1.00 66.75 122 ARG A O 1
ATOM 958 N N . ARG A 1 123 ? 12.420 -12.056 17.390 1.00 62.88 123 ARG A N 1
ATOM 959 C CA . ARG A 1 123 ? 12.946 -13.064 18.331 1.00 62.88 123 ARG A CA 1
ATOM 960 C C . ARG A 1 123 ? 11.855 -13.902 18.995 1.00 62.88 123 ARG A C 1
ATOM 962 O O . ARG A 1 123 ? 12.112 -15.056 19.315 1.00 62.88 123 ARG A O 1
ATOM 969 N N . ALA A 1 124 ? 10.668 -13.336 19.204 1.00 61.06 124 ALA A N 1
ATOM 970 C CA . ALA A 1 124 ? 9.534 -13.998 19.842 1.00 61.06 124 ALA A CA 1
ATOM 971 C C . ALA A 1 124 ? 8.889 -15.088 18.967 1.00 61.06 124 ALA A C 1
ATOM 973 O O . ALA A 1 124 ? 8.057 -15.836 19.470 1.00 61.06 124 ALA A O 1
ATOM 974 N N . GLY A 1 125 ? 9.291 -15.217 17.696 1.00 50.47 125 GLY A N 1
ATOM 975 C CA . GLY A 1 125 ? 9.122 -16.452 16.931 1.00 50.47 125 GLY A CA 1
ATOM 976 C C . GLY A 1 125 ? 7.687 -16.978 16.849 1.00 50.47 125 GLY A C 1
ATOM 977 O O . GLY A 1 125 ? 7.459 -18.164 17.072 1.00 50.47 125 GLY A O 1
ATOM 978 N N . LEU A 1 126 ? 6.714 -16.142 16.471 1.00 47.38 126 LEU A N 1
ATOM 979 C CA . LEU A 1 126 ? 5.479 -16.648 15.851 1.00 47.38 126 LEU A CA 1
ATOM 980 C C . LEU A 1 126 ? 5.772 -17.009 14.384 1.00 47.38 126 LEU A C 1
ATOM 982 O O . LEU A 1 126 ? 5.282 -16.384 13.443 1.00 47.38 126 LEU A O 1
ATOM 986 N N . ALA A 1 127 ? 6.600 -18.037 14.212 1.00 41.66 127 ALA A N 1
ATOM 987 C CA . ALA A 1 127 ? 7.176 -18.502 12.955 1.00 41.66 127 ALA A CA 1
ATOM 988 C C . ALA A 1 127 ? 6.189 -19.232 12.020 1.00 41.66 127 ALA A C 1
ATOM 990 O O . ALA A 1 127 ? 6.544 -20.244 11.422 1.00 41.66 127 ALA A O 1
ATOM 991 N N . ALA A 1 128 ? 4.938 -18.772 11.876 1.00 41.66 128 ALA A N 1
ATOM 992 C CA . ALA A 1 128 ? 3.977 -19.491 11.026 1.00 41.66 128 ALA A CA 1
ATOM 993 C C . ALA A 1 128 ? 3.041 -18.667 10.130 1.00 41.66 128 ALA A C 1
ATOM 995 O O . ALA A 1 128 ? 2.491 -19.264 9.210 1.00 41.66 128 ALA A O 1
ATOM 996 N N . LEU A 1 129 ? 2.851 -17.348 10.299 1.00 44.19 129 LEU A N 1
ATOM 997 C CA . LEU A 1 129 ? 1.929 -16.608 9.405 1.00 44.19 129 LEU A CA 1
ATOM 998 C C . LEU A 1 129 ? 2.339 -15.173 9.015 1.00 44.19 129 LEU A C 1
ATOM 1000 O O . LEU A 1 129 ? 1.748 -14.642 8.080 1.00 44.19 129 LEU A O 1
ATOM 1004 N N . SER A 1 130 ? 3.338 -14.543 9.651 1.00 44.88 130 SER A N 1
ATOM 1005 C CA . SER A 1 130 ? 3.671 -13.127 9.381 1.00 44.88 130 SER A CA 1
ATOM 1006 C C . SER A 1 130 ? 5.161 -12.793 9.231 1.00 44.88 130 SER A C 1
ATOM 1008 O O . SER A 1 130 ? 5.503 -11.618 9.119 1.00 44.88 130 SER A O 1
ATOM 1010 N N . GLU A 1 131 ? 6.068 -13.776 9.172 1.00 41.41 131 GLU A N 1
ATOM 1011 C CA . GLU A 1 131 ? 7.518 -13.499 9.093 1.00 41.41 131 GLU A CA 1
ATOM 1012 C C . GLU A 1 131 ? 7.969 -12.836 7.773 1.00 41.41 131 GLU A C 1
ATOM 1014 O O . GLU A 1 131 ? 9.008 -12.180 7.743 1.00 41.41 131 GLU A O 1
ATOM 1019 N N . GLY A 1 132 ? 7.164 -12.902 6.705 1.00 46.47 132 GLY A N 1
ATOM 1020 C CA . GLY A 1 132 ? 7.355 -12.084 5.490 1.00 46.47 132 GLY A CA 1
ATOM 1021 C C . GLY A 1 132 ? 6.736 -10.679 5.561 1.00 46.47 132 GLY A C 1
ATOM 1022 O O . GLY A 1 132 ? 7.010 -9.840 4.708 1.00 46.47 132 GLY A O 1
ATOM 1023 N N . GLY A 1 133 ? 5.943 -10.433 6.605 1.00 59.38 133 GLY A N 1
ATOM 1024 C CA . GLY A 1 133 ? 4.897 -9.423 6.682 1.00 59.38 133 GLY A CA 1
ATOM 1025 C C . GLY A 1 133 ? 5.340 -7.964 6.733 1.00 59.38 133 GLY A C 1
ATOM 1026 O O . GLY A 1 133 ? 4.593 -7.065 6.386 1.00 59.38 133 GLY A O 1
ATOM 1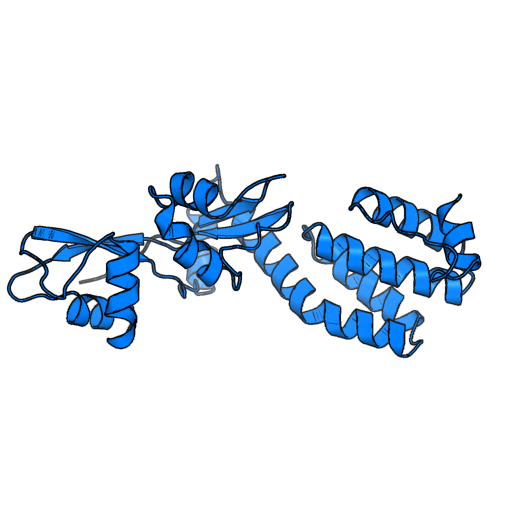027 N N . GLY A 1 134 ? 6.544 -7.684 7.213 1.00 68.94 134 GLY A N 1
ATOM 1028 C CA . GLY A 1 134 ? 7.018 -6.303 7.322 1.00 68.94 134 GLY A CA 1
ATOM 1029 C C . GLY A 1 134 ? 8.014 -5.928 6.236 1.00 68.94 134 GLY A C 1
ATOM 1030 O O . GLY A 1 134 ? 8.104 -4.768 5.845 1.00 68.94 134 GLY A O 1
ATOM 1031 N N . THR A 1 135 ? 8.822 -6.882 5.781 1.00 78.69 135 THR A N 1
ATOM 1032 C CA . THR A 1 135 ? 9.958 -6.606 4.896 1.00 78.69 135 THR A CA 1
ATOM 1033 C C . THR A 1 135 ? 9.486 -6.266 3.492 1.00 78.69 135 THR A C 1
ATOM 1035 O O . THR A 1 135 ? 9.962 -5.280 2.925 1.00 78.69 135 THR A O 1
ATOM 1038 N N . SER A 1 136 ? 8.510 -7.011 2.967 1.00 84.88 136 SER A N 1
ATOM 1039 C CA . SER A 1 136 ? 7.910 -6.726 1.662 1.00 84.88 136 SER A CA 1
ATOM 1040 C C . SER A 1 136 ? 7.159 -5.395 1.702 1.00 84.88 136 SER A C 1
ATOM 1042 O O . SER A 1 136 ? 7.303 -4.588 0.793 1.00 84.88 136 SER A O 1
ATOM 1044 N N . PHE A 1 137 ? 6.459 -5.086 2.792 1.00 85.81 137 PHE A N 1
ATOM 1045 C CA . PHE A 1 137 ? 5.742 -3.836 3.005 1.00 85.81 137 PHE A CA 1
ATOM 1046 C C . PHE A 1 137 ? 6.706 -2.654 2.979 1.00 85.81 137 PHE A C 1
ATOM 1048 O O . PHE A 1 137 ? 6.462 -1.676 2.279 1.00 85.81 137 PHE A O 1
ATOM 1055 N N . GLN A 1 138 ? 7.839 -2.747 3.681 1.00 86.56 138 GLN A N 1
ATOM 1056 C CA . GLN A 1 138 ? 8.863 -1.699 3.658 1.00 86.56 138 GLN A CA 1
ATOM 1057 C C . GLN A 1 138 ? 9.513 -1.558 2.275 1.00 86.56 138 GLN A C 1
ATOM 1059 O O . GLN A 1 138 ? 9.713 -0.434 1.809 1.00 86.56 138 GLN A O 1
ATOM 1064 N N . ALA A 1 139 ? 9.805 -2.668 1.591 1.00 90.50 139 ALA A N 1
ATOM 1065 C CA . ALA A 1 139 ? 10.328 -2.650 0.225 1.00 90.50 139 ALA A CA 1
ATOM 1066 C C . ALA A 1 139 ? 9.344 -1.979 -0.746 1.00 90.50 139 ALA A C 1
ATOM 1068 O O . ALA A 1 139 ? 9.728 -1.089 -1.507 1.00 90.50 139 ALA A O 1
ATOM 1069 N N . GLN A 1 140 ? 8.062 -2.338 -0.661 1.00 92.50 140 GLN A N 1
ATOM 1070 C CA . GLN A 1 140 ? 6.978 -1.757 -1.448 1.00 92.50 140 GLN A CA 1
ATOM 1071 C C . GLN A 1 140 ? 6.788 -0.277 -1.128 1.00 92.50 140 GLN A C 1
ATOM 1073 O O . GLN A 1 140 ? 6.691 0.524 -2.054 1.00 92.50 140 GLN A O 1
ATOM 1078 N N . LYS A 1 141 ? 6.791 0.121 0.148 1.00 90.94 141 LYS A N 1
ATOM 1079 C CA . LYS A 1 141 ? 6.656 1.527 0.559 1.00 90.94 141 LYS A CA 1
ATOM 1080 C C . LYS A 1 141 ? 7.825 2.369 0.051 1.00 90.94 141 LYS A C 1
ATOM 1082 O O . LYS A 1 141 ? 7.626 3.464 -0.472 1.00 90.94 141 LYS A O 1
ATOM 1087 N N . ARG A 1 142 ? 9.047 1.838 0.138 1.00 92.19 142 ARG A N 1
ATOM 1088 C CA . ARG A 1 142 ? 10.242 2.484 -0.415 1.00 92.19 142 ARG A CA 1
ATOM 1089 C C . ARG A 1 142 ? 10.151 2.622 -1.933 1.00 92.19 142 ARG A C 1
ATOM 1091 O O . ARG A 1 142 ? 10.428 3.695 -2.458 1.00 92.19 142 ARG A O 1
ATOM 1098 N N . ALA A 1 143 ? 9.726 1.571 -2.632 1.00 94.31 143 ALA A N 1
ATOM 1099 C CA . ALA A 1 143 ? 9.525 1.628 -4.075 1.00 94.31 143 ALA A CA 1
ATOM 1100 C C . ALA A 1 143 ? 8.445 2.651 -4.466 1.00 94.31 143 ALA A C 1
ATOM 1102 O O . ALA A 1 143 ? 8.638 3.401 -5.416 1.00 94.31 143 ALA A O 1
ATOM 1103 N N . GLU A 1 144 ? 7.345 2.737 -3.715 1.00 92.69 144 GLU A N 1
ATOM 1104 C CA . GLU A 1 144 ? 6.271 3.719 -3.920 1.00 92.69 144 GLU A CA 1
ATOM 1105 C C .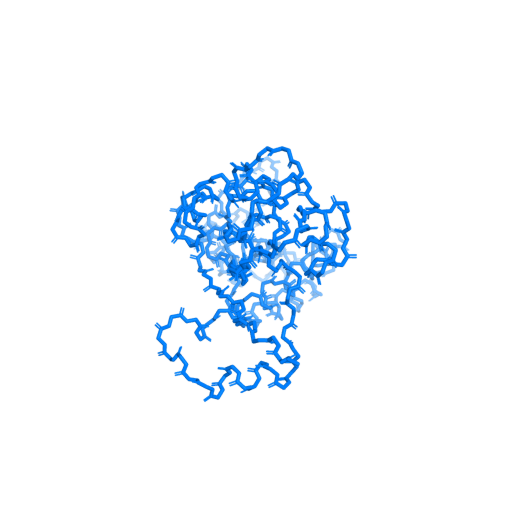 GLU A 1 144 ? 6.789 5.164 -3.836 1.00 92.69 144 GLU A C 1
ATOM 1107 O O . GLU A 1 144 ? 6.428 5.985 -4.678 1.00 92.69 144 GLU A O 1
ATOM 1112 N N . GLY A 1 145 ? 7.695 5.456 -2.896 1.00 94.12 145 GLY A N 1
ATOM 1113 C CA . GLY A 1 145 ? 8.340 6.769 -2.779 1.00 94.12 145 GLY A CA 1
ATOM 1114 C C . GLY A 1 145 ? 9.340 7.098 -3.898 1.00 94.12 145 GLY A C 1
ATOM 1115 O O . GLY A 1 145 ? 9.473 8.257 -4.283 1.00 94.12 145 GLY A O 1
ATOM 1116 N N . GLU A 1 146 ? 10.027 6.096 -4.451 1.00 95.44 146 GLU A N 1
ATOM 1117 C CA . GLU A 1 146 ? 11.072 6.271 -5.476 1.00 95.44 146 GLU A CA 1
ATOM 1118 C C . GLU A 1 146 ? 10.542 6.243 -6.920 1.00 95.44 146 GLU A C 1
ATOM 1120 O O . GLU A 1 146 ? 11.145 6.821 -7.830 1.00 95.44 146 GLU A O 1
ATOM 1125 N N . LEU A 1 147 ? 9.405 5.584 -7.156 1.00 96.31 147 LEU A N 1
ATOM 1126 C CA . LEU A 1 147 ? 8.784 5.458 -8.478 1.00 96.31 147 LEU A CA 1
ATOM 1127 C C . LEU A 1 147 ? 8.545 6.806 -9.185 1.00 96.31 147 LEU A C 1
ATOM 1129 O O . LEU A 1 147 ? 8.837 6.894 -10.381 1.00 96.31 147 LEU A O 1
ATOM 1133 N N . PRO A 1 148 ? 8.071 7.877 -8.515 1.00 97.12 148 PRO A N 1
ATOM 1134 C CA . PRO A 1 148 ? 7.913 9.181 -9.154 1.00 97.12 148 PRO A CA 1
ATOM 1135 C C . PRO A 1 148 ? 9.217 9.737 -9.736 1.00 97.12 148 PRO A C 1
ATOM 1137 O O . PRO A 1 148 ? 9.193 10.317 -10.823 1.00 97.12 148 PRO A O 1
ATOM 1140 N N . LEU A 1 149 ? 10.349 9.525 -9.054 1.00 96.44 149 LEU A N 1
ATOM 1141 C CA . LEU A 1 149 ? 11.666 9.955 -9.529 1.00 96.44 149 LEU A CA 1
ATOM 1142 C C . LEU A 1 149 ? 12.100 9.140 -10.749 1.00 96.44 149 LEU A C 1
ATOM 1144 O O . LEU A 1 149 ? 12.508 9.728 -11.746 1.00 96.44 149 LEU A O 1
ATOM 1148 N N . LEU A 1 150 ? 11.912 7.815 -10.722 1.00 97.69 150 LEU A N 1
ATOM 1149 C CA . LEU A 1 150 ? 12.169 6.951 -11.882 1.00 97.69 150 LEU A CA 1
ATOM 1150 C C . LEU A 1 150 ? 11.395 7.421 -13.119 1.00 97.69 150 LEU A C 1
ATOM 1152 O O . LEU A 1 150 ? 11.952 7.546 -14.208 1.00 97.69 150 LEU A O 1
ATOM 1156 N N . LEU A 1 151 ? 10.102 7.705 -12.958 1.00 96.25 151 LEU A N 1
ATOM 1157 C CA . LEU A 1 151 ? 9.259 8.165 -14.060 1.00 96.25 151 LEU A CA 1
ATOM 1158 C C . LEU A 1 151 ? 9.636 9.578 -14.527 1.00 96.25 151 LEU A C 1
ATOM 1160 O O . LEU A 1 151 ? 9.491 9.892 -15.709 1.00 96.25 151 LEU A O 1
ATOM 1164 N N . ALA A 1 152 ? 10.130 10.434 -13.632 1.00 97.00 152 ALA A N 1
ATOM 1165 C CA . ALA A 1 152 ? 10.677 11.733 -14.006 1.00 97.00 152 ALA A CA 1
ATOM 1166 C C . ALA A 1 152 ? 11.988 11.599 -14.801 1.00 97.00 152 ALA A C 1
ATOM 1168 O O . ALA A 1 152 ? 12.188 12.360 -15.747 1.00 97.00 152 ALA A O 1
ATOM 1169 N N . ASP A 1 153 ? 12.845 10.628 -14.468 1.00 97.75 153 ASP A N 1
ATOM 1170 C CA . ASP A 1 153 ? 14.067 10.317 -15.222 1.00 97.75 153 ASP A CA 1
ATOM 1171 C C . ASP A 1 153 ? 13.736 9.872 -16.658 1.00 97.75 153 ASP A C 1
ATOM 1173 O O . ASP A 1 153 ? 14.359 10.359 -17.603 1.00 97.75 153 ASP A O 1
ATOM 1177 N N . VAL A 1 154 ? 12.693 9.047 -16.840 1.00 96.31 154 VAL A N 1
ATOM 1178 C CA . VAL A 1 154 ? 12.186 8.654 -18.172 1.00 96.31 154 VAL A CA 1
ATOM 1179 C C . VAL A 1 154 ? 11.736 9.875 -18.971 1.00 96.31 154 VAL A C 1
ATOM 1181 O O . VAL A 1 154 ? 12.228 10.105 -20.073 1.00 96.31 154 VAL A O 1
ATOM 1184 N N . ARG A 1 155 ? 10.847 10.707 -18.405 1.00 95.25 155 ARG A N 1
ATOM 1185 C CA . ARG A 1 155 ? 10.352 11.920 -19.088 1.00 95.25 155 ARG A CA 1
ATOM 1186 C C . ARG A 1 155 ? 11.472 12.909 -19.414 1.00 95.25 155 ARG A C 1
ATOM 1188 O O . ARG A 1 155 ? 11.377 13.632 -20.398 1.00 95.25 155 ARG A O 1
ATOM 1195 N N . GLY A 1 156 ? 12.511 12.950 -18.583 1.00 95.88 156 GLY A N 1
ATOM 1196 C CA . GLY A 1 156 ? 1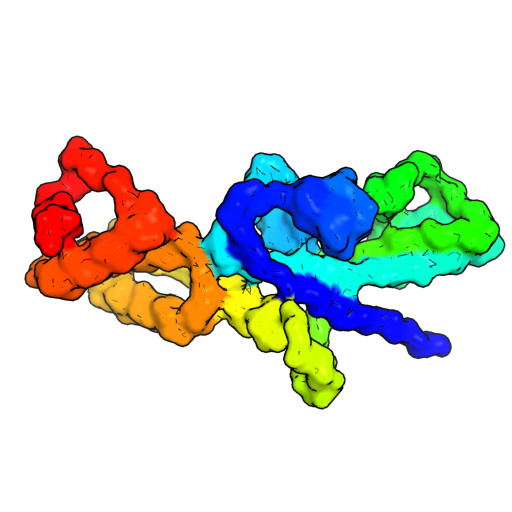3.694 13.783 -18.780 1.00 95.88 156 GLY A CA 1
ATOM 1197 C C . GLY A 1 156 ? 14.735 13.198 -19.736 1.00 95.88 156 GLY A C 1
ATOM 1198 O O . GLY A 1 156 ? 15.767 13.831 -19.932 1.00 95.88 156 GLY A O 1
ATOM 1199 N N . GLY A 1 157 ? 14.515 12.001 -20.293 1.00 96.25 157 GLY A N 1
ATOM 1200 C CA . GLY A 1 157 ? 15.468 11.332 -21.182 1.00 96.25 157 GLY A CA 1
ATOM 1201 C C . GLY A 1 157 ? 16.759 10.869 -20.497 1.00 96.25 157 GLY A C 1
ATOM 1202 O O . GLY A 1 157 ? 17.743 10.572 -21.173 1.00 96.25 157 GLY A O 1
ATOM 1203 N N . ARG A 1 158 ? 16.786 10.791 -19.160 1.00 97.81 158 ARG A N 1
ATOM 1204 C CA . ARG A 1 158 ? 17.952 10.357 -18.373 1.00 97.81 158 ARG A CA 1
ATOM 1205 C C . ARG A 1 158 ? 18.039 8.831 -18.315 1.00 97.81 158 ARG A C 1
ATOM 1207 O O . ARG A 1 158 ? 17.957 8.217 -17.257 1.00 97.81 158 ARG A O 1
ATOM 1214 N N . TYR A 1 159 ? 18.173 8.187 -19.472 1.00 97.31 159 TYR A N 1
ATOM 1215 C CA . TYR A 1 159 ? 17.997 6.733 -19.594 1.00 97.31 159 TYR A CA 1
ATOM 1216 C C . TYR A 1 159 ? 19.043 5.893 -18.840 1.00 97.31 159 TYR A C 1
ATOM 1218 O O . TYR A 1 159 ? 18.727 4.795 -18.385 1.00 97.31 159 TYR A O 1
ATOM 1226 N N . VAL A 1 160 ? 20.262 6.406 -18.642 1.00 97.38 160 VAL A N 1
ATOM 1227 C CA . VAL A 1 160 ? 21.282 5.738 -17.809 1.00 97.38 160 VAL A CA 1
ATOM 1228 C C . VAL A 1 160 ? 20.864 5.725 -16.331 1.00 97.38 160 VAL A C 1
ATOM 1230 O O . VAL A 1 160 ? 20.980 4.694 -15.661 1.00 97.38 160 VAL A O 1
ATOM 1233 N N . ASP A 1 161 ? 20.295 6.830 -15.841 1.00 97.62 161 ASP A N 1
ATOM 1234 C CA . ASP A 1 161 ? 19.762 6.923 -14.477 1.00 97.62 161 ASP A CA 1
ATOM 1235 C C . ASP A 1 161 ? 18.532 6.028 -14.305 1.00 97.62 161 ASP A C 1
ATOM 1237 O O . ASP A 1 161 ? 18.411 5.343 -13.290 1.00 97.62 161 ASP A O 1
ATOM 1241 N N . VAL A 1 162 ? 17.665 5.942 -15.325 1.00 98.19 162 VAL A N 1
ATOM 1242 C CA . VAL A 1 162 ? 16.511 5.024 -15.331 1.00 98.19 162 VAL A CA 1
ATOM 1243 C C . VAL A 1 162 ? 16.956 3.574 -15.152 1.00 98.19 162 VAL A C 1
ATOM 1245 O O . VAL A 1 162 ? 16.371 2.857 -14.342 1.00 98.19 162 VAL A O 1
ATOM 1248 N N . ILE A 1 163 ? 17.994 3.130 -15.868 1.00 97.75 163 ILE A N 1
ATOM 1249 C CA . ILE A 1 163 ? 18.522 1.763 -15.732 1.00 97.75 163 ILE A CA 1
ATOM 1250 C C . ILE A 1 163 ? 19.076 1.537 -14.328 1.00 97.75 163 ILE A C 1
ATOM 1252 O O . ILE A 1 163 ? 18.780 0.519 -13.700 1.00 97.75 163 ILE A O 1
ATOM 1256 N N . THR A 1 164 ? 19.858 2.488 -13.823 1.00 97.44 164 THR A N 1
ATOM 1257 C CA . THR A 1 164 ? 20.504 2.374 -12.511 1.00 97.44 164 THR A CA 1
ATOM 1258 C C . THR A 1 164 ? 19.465 2.339 -11.389 1.00 97.44 164 THR A C 1
ATOM 1260 O O . THR A 1 164 ? 19.457 1.413 -10.572 1.00 97.44 164 THR A O 1
ATOM 1263 N N . ARG A 1 165 ? 18.528 3.295 -11.376 1.00 97.19 165 ARG A N 1
ATOM 1264 C CA . ARG A 1 165 ? 17.451 3.377 -10.381 1.00 97.19 165 ARG A CA 1
ATOM 1265 C C . ARG A 1 165 ? 16.479 2.211 -10.516 1.00 97.19 165 ARG A C 1
ATOM 1267 O O . ARG A 1 165 ? 16.132 1.601 -9.512 1.00 97.19 165 ARG A O 1
ATOM 1274 N N . GLY A 1 166 ? 16.072 1.866 -11.736 1.00 96.69 166 GLY A N 1
ATOM 1275 C CA . GLY A 1 166 ? 15.156 0.759 -12.003 1.00 96.69 166 GLY A CA 1
ATOM 1276 C C . GLY A 1 166 ? 15.703 -0.573 -11.494 1.00 96.69 166 GLY A C 1
ATOM 1277 O O . GLY A 1 166 ? 15.018 -1.263 -10.746 1.00 96.69 166 GLY A O 1
ATOM 1278 N N . ASN A 1 167 ? 16.961 -0.900 -11.805 1.00 96.06 167 ASN A N 1
ATOM 1279 C CA . ASN A 1 167 ? 17.589 -2.120 -11.293 1.00 96.06 167 ASN A CA 1
ATOM 1280 C C . ASN A 1 167 ? 17.787 -2.077 -9.776 1.00 96.06 167 ASN A C 1
ATOM 1282 O O . ASN A 1 167 ? 17.532 -3.076 -9.113 1.00 96.06 167 ASN A O 1
ATOM 1286 N N . THR A 1 168 ? 18.150 -0.923 -9.209 1.00 96.06 168 THR A N 1
ATOM 1287 C CA . THR A 1 168 ? 18.221 -0.764 -7.747 1.00 96.06 168 THR A CA 1
ATOM 1288 C C . THR A 1 168 ? 16.868 -1.061 -7.094 1.00 96.06 168 THR A C 1
ATOM 1290 O O . THR A 1 168 ? 16.808 -1.803 -6.117 1.00 96.06 168 THR A O 1
ATOM 1293 N N . LEU A 1 169 ? 15.763 -0.561 -7.656 1.00 95.88 169 LEU A N 1
ATOM 1294 C CA . LEU A 1 169 ? 14.418 -0.845 -7.150 1.00 95.88 169 LEU A CA 1
ATOM 1295 C C . LEU A 1 169 ? 14.073 -2.333 -7.223 1.00 95.88 169 LEU A C 1
ATOM 1297 O O . LEU A 1 169 ? 13.518 -2.866 -6.268 1.00 95.88 169 LEU A O 1
ATOM 1301 N N . LEU A 1 170 ? 14.457 -3.023 -8.300 1.00 95.12 170 LEU A N 1
ATOM 1302 C CA . LEU A 1 170 ? 14.254 -4.471 -8.424 1.00 95.12 170 LEU A CA 1
ATOM 1303 C C . LEU A 1 170 ? 15.041 -5.285 -7.383 1.00 95.12 170 LEU A C 1
ATOM 1305 O O . LEU A 1 170 ? 14.655 -6.411 -7.090 1.00 95.12 170 LEU A O 1
ATOM 1309 N N . THR 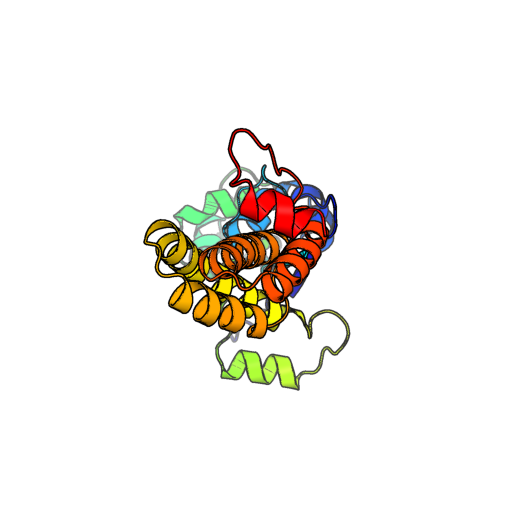A 1 171 ? 16.105 -4.729 -6.790 1.00 93.94 171 THR A N 1
ATOM 1310 C CA . THR A 1 171 ? 16.846 -5.394 -5.701 1.00 93.94 171 THR A CA 1
ATOM 1311 C C . THR A 1 171 ? 16.215 -5.219 -4.318 1.00 93.94 171 THR A C 1
ATOM 1313 O O . THR A 1 171 ? 16.666 -5.857 -3.371 1.00 93.94 171 THR A O 1
ATOM 1316 N N . LEU A 1 172 ? 15.168 -4.392 -4.174 1.00 89.06 172 LEU A N 1
ATOM 1317 C CA . LEU A 1 172 ? 14.512 -4.158 -2.880 1.00 89.06 172 LEU A CA 1
ATOM 1318 C C . LEU A 1 172 ? 13.749 -5.382 -2.345 1.00 89.06 172 LEU A C 1
ATOM 1320 O O . LEU A 1 172 ? 13.433 -5.409 -1.157 1.00 89.06 172 LEU A O 1
ATOM 1324 N N . GLY A 1 173 ? 13.471 -6.381 -3.188 1.00 84.69 173 GLY A N 1
ATOM 1325 C CA . GLY A 1 173 ? 12.771 -7.612 -2.815 1.00 84.69 173 GLY A CA 1
ATOM 1326 C C . GLY A 1 173 ? 11.356 -7.685 -3.390 1.00 84.69 173 GLY A C 1
ATOM 1327 O O . GLY A 1 173 ? 11.132 -7.357 -4.555 1.00 84.69 173 GLY A O 1
ATOM 1328 N N . ASP A 1 174 ? 10.403 -8.137 -2.575 1.00 88.69 174 ASP A N 1
ATOM 1329 C CA . ASP A 1 174 ? 9.032 -8.438 -2.997 1.00 88.69 174 ASP A CA 1
ATOM 1330 C C . ASP A 1 174 ? 8.202 -7.168 -3.250 1.00 88.69 174 ASP A C 1
ATOM 1332 O O . ASP A 1 174 ? 7.581 -6.600 -2.349 1.00 88.69 174 ASP A O 1
ATOM 1336 N N . LEU A 1 175 ? 8.159 -6.733 -4.510 1.00 92.00 175 LEU A N 1
ATOM 1337 C CA . LEU A 1 175 ? 7.373 -5.581 -4.958 1.00 92.00 175 LEU A CA 1
ATOM 1338 C C . LEU A 1 175 ? 5.959 -5.969 -5.421 1.00 92.00 175 LEU A C 1
ATOM 1340 O O . LEU A 1 175 ? 5.722 -7.072 -5.920 1.00 92.00 175 LEU A O 1
ATOM 1344 N N . ALA A 1 176 ? 5.013 -5.032 -5.311 1.00 91.25 176 ALA A N 1
ATOM 1345 C CA . ALA A 1 176 ? 3.647 -5.235 -5.794 1.00 91.25 176 ALA A CA 1
ATOM 1346 C C . ALA A 1 176 ? 3.597 -5.227 -7.334 1.00 91.25 176 ALA A C 1
ATOM 1348 O O . ALA A 1 176 ? 4.367 -4.511 -7.986 1.00 91.25 176 ALA A O 1
ATOM 1349 N N . LYS A 1 177 ? 2.642 -5.954 -7.939 1.00 91.88 177 LYS A N 1
ATOM 1350 C CA . LYS A 1 177 ? 2.545 -6.068 -9.410 1.00 91.88 177 LYS A CA 1
ATOM 1351 C C . LYS A 1 177 ? 2.541 -4.718 -10.149 1.00 91.88 177 LYS A C 1
ATOM 1353 O O . LYS A 1 177 ? 3.297 -4.589 -11.112 1.00 91.88 177 LYS A O 1
ATOM 1358 N N . PRO A 1 178 ? 1.788 -3.680 -9.721 1.00 92.06 178 PRO A N 1
ATOM 1359 C CA . PRO A 1 178 ? 1.809 -2.380 -10.401 1.00 92.06 178 PRO A CA 1
ATOM 1360 C C . PRO A 1 178 ? 3.170 -1.672 -10.339 1.00 92.06 178 PRO A C 1
ATOM 1362 O O . PRO A 1 178 ? 3.542 -0.951 -11.268 1.00 92.06 178 PRO A O 1
ATOM 1365 N N . GLN A 1 179 ? 3.930 -1.887 -9.262 1.00 94.56 179 GLN A N 1
ATOM 1366 C CA . GLN A 1 179 ? 5.264 -1.310 -9.093 1.00 94.56 179 GLN A CA 1
ATOM 1367 C C . GLN A 1 179 ? 6.248 -1.980 -10.048 1.00 94.56 179 GLN A C 1
ATOM 1369 O O . GLN A 1 179 ? 6.918 -1.289 -10.812 1.00 94.56 179 GLN A O 1
ATOM 1374 N N . LEU A 1 180 ? 6.258 -3.318 -10.084 1.00 95.12 180 LEU A N 1
ATOM 1375 C CA . LEU A 1 180 ? 7.045 -4.084 -11.053 1.00 95.12 180 LEU A CA 1
ATOM 1376 C C . LEU A 1 180 ? 6.685 -3.694 -12.488 1.00 95.12 180 LEU A C 1
ATOM 1378 O O . LEU A 1 180 ? 7.573 -3.458 -13.304 1.00 95.12 180 LEU A O 1
ATOM 1382 N N . ALA A 1 181 ? 5.391 -3.564 -12.792 1.00 94.19 181 ALA A N 1
ATOM 1383 C CA . ALA A 1 181 ? 4.939 -3.157 -14.114 1.00 94.19 181 ALA A CA 1
ATOM 1384 C C . ALA A 1 181 ? 5.483 -1.773 -14.507 1.00 94.19 181 ALA A C 1
ATOM 1386 O O . ALA A 1 181 ? 5.964 -1.594 -15.626 1.00 94.19 181 ALA A O 1
ATOM 1387 N N . SER A 1 182 ? 5.456 -0.811 -13.581 1.00 94.81 182 SER A N 1
ATOM 1388 C CA . SER A 1 182 ? 5.983 0.541 -13.806 1.00 94.81 182 SER A CA 1
ATOM 1389 C C . SER A 1 182 ? 7.500 0.541 -14.009 1.00 94.81 182 SER A C 1
ATOM 1391 O O . SER A 1 182 ? 7.991 1.176 -14.944 1.00 94.81 182 SER A O 1
ATOM 1393 N N . ILE A 1 183 ? 8.241 -0.212 -13.187 1.00 96.62 183 ILE A N 1
ATOM 1394 C CA . ILE A 1 183 ? 9.703 -0.322 -13.287 1.00 96.62 183 ILE A CA 1
ATOM 1395 C C . ILE A 1 183 ? 10.101 -0.957 -14.619 1.00 96.62 183 ILE A C 1
ATOM 1397 O O . ILE A 1 183 ? 10.894 -0.382 -15.363 1.00 96.62 183 ILE A O 1
ATOM 1401 N N . TYR A 1 184 ? 9.524 -2.110 -14.968 1.00 96.25 184 TYR A N 1
ATOM 1402 C CA . TYR A 1 184 ? 9.866 -2.776 -16.221 1.00 96.25 184 TYR A CA 1
ATOM 1403 C C . TYR A 1 184 ? 9.455 -1.955 -17.444 1.00 96.25 184 TYR A C 1
ATOM 1405 O O . TYR A 1 184 ? 10.210 -1.915 -18.413 1.00 96.25 184 TYR A O 1
ATOM 1413 N N . ARG A 1 185 ? 8.329 -1.227 -17.406 1.00 94.81 185 ARG A N 1
ATOM 1414 C CA . ARG A 1 185 ? 7.953 -0.324 -18.505 1.00 94.81 185 ARG A CA 1
ATOM 1415 C C . ARG A 1 185 ? 8.980 0.790 -18.722 1.00 94.81 185 ARG A C 1
ATOM 1417 O O . ARG A 1 185 ? 9.293 1.090 -19.877 1.00 94.81 185 ARG A O 1
ATOM 1424 N N . ALA A 1 186 ? 9.491 1.378 -17.640 1.00 96.25 186 ALA A N 1
ATOM 1425 C CA . ALA A 1 186 ? 10.544 2.391 -17.688 1.00 96.25 186 ALA A CA 1
ATOM 1426 C C . ALA A 1 186 ? 11.864 1.812 -18.228 1.00 96.25 186 ALA A C 1
ATOM 1428 O O . ALA A 1 186 ? 12.501 2.418 -19.088 1.00 96.25 186 ALA A O 1
ATOM 1429 N N . LEU A 1 187 ? 12.238 0.605 -17.789 1.00 97.25 187 LEU A N 1
ATOM 1430 C CA . LEU A 1 187 ? 13.438 -0.087 -18.266 1.00 97.25 187 LEU A CA 1
ATOM 1431 C C . LEU A 1 187 ? 13.365 -0.432 -19.757 1.00 97.25 187 LEU A C 1
ATOM 1433 O O . LEU A 1 187 ? 14.344 -0.227 -20.468 1.00 97.25 187 LEU A O 1
ATOM 1437 N N . VAL A 1 188 ? 12.217 -0.906 -20.255 1.00 95.56 188 VAL A N 1
ATOM 1438 C CA . VAL A 1 188 ? 12.022 -1.162 -21.694 1.00 95.56 188 VAL A CA 1
ATOM 1439 C C . VAL A 1 188 ? 12.298 0.100 -22.507 1.00 95.56 188 VAL A C 1
ATOM 1441 O O . VAL A 1 188 ? 12.999 0.040 -23.515 1.00 95.56 188 VAL A O 1
ATOM 1444 N N . GLU A 1 189 ? 11.779 1.242 -22.060 1.00 95.25 189 GLU A N 1
ATOM 1445 C CA . GLU A 1 189 ? 11.977 2.521 -22.738 1.00 95.25 189 GLU A CA 1
ATOM 1446 C C . GLU A 1 189 ? 13.446 2.944 -22.750 1.00 95.25 189 GLU A C 1
ATOM 1448 O O . GLU A 1 189 ? 13.986 3.257 -23.810 1.00 95.25 189 GLU A O 1
ATOM 1453 N N . ALA A 1 190 ? 14.112 2.868 -21.597 1.00 97.56 190 ALA A N 1
ATOM 1454 C CA . ALA A 1 190 ? 15.521 3.216 -21.471 1.00 97.56 190 ALA A CA 1
ATOM 1455 C C . ALA A 1 190 ? 16.434 2.303 -22.301 1.00 97.56 190 ALA A C 1
ATOM 1457 O O . ALA A 1 190 ? 17.305 2.791 -23.020 1.00 97.56 190 ALA A O 1
ATOM 1458 N N . TYR A 1 191 ? 16.217 0.986 -22.264 1.00 97.44 191 TYR A N 1
ATOM 1459 C CA . TYR A 1 191 ? 17.010 0.047 -23.057 1.00 97.44 191 TYR A CA 1
ATOM 1460 C C . TYR A 1 191 ? 16.803 0.239 -24.558 1.00 97.44 191 TYR A C 1
ATOM 1462 O O . TYR A 1 191 ? 17.762 0.139 -25.317 1.00 97.44 191 TYR A O 1
ATOM 1470 N N . VAL A 1 192 ? 15.583 0.554 -24.998 1.00 95.94 192 VAL A N 1
ATOM 1471 C CA . VAL A 1 192 ? 15.312 0.887 -26.402 1.00 95.94 192 VAL A CA 1
ATOM 1472 C C . VAL A 1 192 ? 15.990 2.192 -26.817 1.00 95.94 192 VAL A C 1
ATOM 1474 O O . VAL A 1 192 ? 16.538 2.266 -27.917 1.00 95.94 192 VAL A O 1
ATOM 1477 N N . ALA A 1 193 ? 15.964 3.213 -25.960 1.00 95.44 193 ALA A N 1
ATOM 1478 C CA . ALA A 1 193 ? 16.606 4.494 -26.236 1.00 95.44 193 ALA A CA 1
ATOM 1479 C C . ALA A 1 193 ? 18.134 4.373 -26.366 1.00 95.44 193 ALA A C 1
ATOM 1481 O O . ALA A 1 193 ? 18.739 5.120 -27.129 1.00 95.44 193 ALA A O 1
ATOM 1482 N N . LEU A 1 194 ? 18.735 3.409 -25.665 1.00 95.94 194 LEU A N 1
ATOM 1483 C CA . LEU A 1 194 ? 20.167 3.100 -25.708 1.00 95.94 194 LEU A CA 1
ATOM 1484 C C . LEU A 1 194 ? 20.518 1.951 -26.673 1.00 95.94 194 LEU A C 1
ATOM 1486 O O . LEU A 1 194 ? 21.620 1.414 -26.608 1.00 95.94 194 LEU A O 1
ATOM 1490 N N . ASP A 1 195 ? 19.578 1.541 -27.534 1.00 94.94 195 ASP A N 1
ATOM 1491 C CA . ASP A 1 195 ? 19.733 0.462 -28.522 1.00 94.94 195 ASP A CA 1
ATOM 1492 C C . ASP A 1 195 ? 20.179 -0.904 -27.931 1.00 94.94 195 ASP A C 1
ATOM 1494 O O . ASP A 1 195 ? 20.684 -1.789 -28.625 1.00 94.94 195 ASP A O 1
ATOM 1498 N N . ALA A 1 196 ? 19.908 -1.140 -26.644 1.00 95.38 196 ALA A N 1
ATOM 1499 C CA . ALA A 1 196 ? 20.180 -2.384 -25.926 1.00 95.38 196 ALA A CA 1
ATOM 1500 C C . ALA A 1 196 ? 19.031 -3.405 -26.091 1.00 95.38 196 ALA A C 1
ATOM 1502 O O . ALA A 1 196 ? 18.375 -3.814 -25.130 1.00 95.38 196 ALA A O 1
ATOM 1503 N N . TYR A 1 197 ? 18.771 -3.839 -27.329 1.00 92.75 197 TYR A N 1
ATOM 1504 C CA . TYR A 1 197 ? 17.571 -4.618 -27.688 1.00 92.75 197 TYR A CA 1
ATOM 1505 C C . TY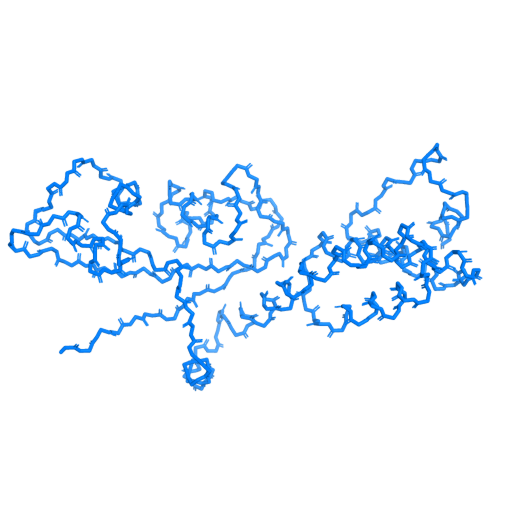R A 1 197 ? 17.401 -5.956 -26.947 1.00 92.75 197 TYR A C 1
ATOM 1507 O O . TYR A 1 197 ? 16.269 -6.365 -26.685 1.00 92.75 197 TYR A O 1
ATOM 1515 N N . GLY A 1 198 ? 18.495 -6.642 -26.595 1.00 93.81 198 GLY A N 1
ATOM 1516 C CA . GLY A 1 198 ? 18.428 -7.892 -25.825 1.00 93.81 198 GLY A CA 1
ATOM 1517 C C . GLY A 1 198 ? 17.857 -7.673 -24.420 1.00 93.81 198 GLY A C 1
ATOM 1518 O O . GLY A 1 198 ? 16.917 -8.356 -24.013 1.00 93.81 198 GLY A O 1
ATOM 1519 N N . ALA A 1 199 ? 18.364 -6.653 -23.721 1.00 95.50 199 ALA A N 1
ATOM 1520 C CA . ALA A 1 199 ? 17.858 -6.248 -22.412 1.00 95.50 199 ALA A CA 1
ATOM 1521 C C . ALA A 1 199 ? 16.425 -5.700 -22.505 1.00 95.50 199 ALA A C 1
ATOM 1523 O O . ALA A 1 199 ? 15.589 -6.021 -21.662 1.00 95.50 199 ALA A O 1
ATOM 1524 N N . ALA A 1 200 ? 16.106 -4.953 -23.568 1.00 95.50 200 ALA A N 1
ATOM 1525 C CA . ALA A 1 200 ? 14.755 -4.451 -23.809 1.00 95.50 200 ALA A CA 1
ATOM 1526 C C . ALA A 1 200 ? 13.718 -5.580 -23.975 1.00 95.50 200 ALA A C 1
ATOM 1528 O O . ALA A 1 200 ? 12.643 -5.510 -23.380 1.00 95.50 200 ALA A O 1
ATOM 1529 N N . SER A 1 201 ? 14.029 -6.636 -24.740 1.00 95.12 201 SER A N 1
ATOM 1530 C CA . SER A 1 201 ? 13.127 -7.792 -24.902 1.00 95.12 201 SER A CA 1
ATOM 1531 C C . SER A 1 201 ? 12.935 -8.541 -23.581 1.00 95.12 201 SER A C 1
ATOM 1533 O O . SER A 1 201 ? 11.800 -8.847 -23.208 1.00 95.12 201 SER A O 1
ATOM 1535 N N . ALA A 1 202 ? 14.010 -8.763 -22.817 1.00 95.12 202 ALA A N 1
ATOM 1536 C CA . ALA A 1 202 ? 13.926 -9.393 -21.498 1.00 95.12 202 ALA A CA 1
ATOM 1537 C C . ALA A 1 202 ? 13.065 -8.573 -20.519 1.00 95.12 202 ALA A C 1
ATOM 1539 O O . ALA A 1 202 ? 12.144 -9.112 -19.901 1.00 95.12 202 ALA A O 1
ATOM 1540 N N . ALA A 1 203 ? 13.297 -7.260 -20.440 1.00 94.94 203 ALA A N 1
ATOM 1541 C CA . ALA A 1 203 ? 12.495 -6.353 -19.624 1.00 94.94 203 ALA A CA 1
ATOM 1542 C C . ALA A 1 203 ? 11.025 -6.329 -20.075 1.00 94.94 203 ALA A C 1
ATOM 1544 O O . ALA A 1 203 ? 10.128 -6.303 -19.236 1.00 94.94 203 ALA A O 1
ATOM 1545 N N . CYS A 1 204 ? 10.750 -6.410 -21.381 1.00 94.12 204 CYS A N 1
ATOM 1546 C CA . CYS A 1 204 ? 9.377 -6.440 -21.875 1.00 94.12 204 CYS A CA 1
ATOM 1547 C C . CYS A 1 204 ? 8.660 -7.754 -21.546 1.00 94.12 204 CYS A C 1
ATOM 1549 O O . CYS A 1 204 ? 7.485 -7.740 -21.180 1.00 94.12 204 CYS A O 1
ATOM 1551 N N . LYS A 1 205 ? 9.356 -8.895 -21.610 1.00 94.06 205 LYS A N 1
ATOM 1552 C CA . LYS A 1 205 ? 8.814 -10.183 -21.149 1.00 94.06 205 LYS A CA 1
ATOM 1553 C C . LYS A 1 205 ? 8.440 -10.108 -19.670 1.00 94.06 205 LYS A C 1
ATOM 1555 O O . LYS A 1 205 ? 7.321 -10.469 -19.313 1.00 94.06 205 LYS A O 1
ATOM 1560 N N . ALA A 1 206 ? 9.320 -9.549 -18.840 1.00 94.12 206 ALA A N 1
ATOM 1561 C CA . ALA A 1 206 ? 9.036 -9.323 -17.426 1.00 94.12 206 ALA A CA 1
ATOM 1562 C C . ALA A 1 206 ? 7.850 -8.364 -17.208 1.00 94.12 206 ALA A C 1
ATOM 1564 O O . ALA A 1 206 ? 6.985 -8.647 -16.384 1.00 94.12 206 ALA A O 1
ATOM 1565 N N . TRP A 1 207 ? 7.748 -7.285 -17.991 1.00 93.56 207 TRP A N 1
ATOM 1566 C CA . TRP A 1 207 ? 6.621 -6.347 -17.940 1.00 93.56 207 TRP A CA 1
ATOM 1567 C C . TRP A 1 207 ? 5.275 -7.018 -18.259 1.00 93.56 207 TRP A C 1
ATOM 1569 O O . TRP A 1 207 ? 4.293 -6.813 -17.541 1.00 93.56 207 TRP A O 1
ATOM 1579 N N . LYS A 1 208 ? 5.235 -7.871 -19.292 1.00 91.38 208 LYS A N 1
ATOM 1580 C CA . LYS A 1 208 ? 4.028 -8.611 -19.695 1.00 91.38 208 LYS A CA 1
ATOM 1581 C C . LYS A 1 208 ? 3.523 -9.560 -18.615 1.00 91.38 208 LYS A C 1
ATOM 1583 O O . LYS A 1 208 ? 2.314 -9.654 -18.416 1.00 91.38 208 LYS A O 1
ATOM 1588 N N . LEU A 1 209 ? 4.427 -10.209 -17.879 1.00 91.12 209 LEU A N 1
ATOM 1589 C CA . LEU A 1 209 ? 4.059 -11.078 -16.753 1.00 91.12 209 LEU A CA 1
ATOM 1590 C C . LEU A 1 209 ? 3.319 -10.322 -15.637 1.00 91.12 209 LEU A C 1
ATOM 1592 O O . LEU A 1 209 ? 2.529 -10.922 -14.914 1.00 91.12 209 LEU A O 1
ATOM 1596 N N . GLN A 1 210 ? 3.518 -9.005 -15.532 1.00 89.88 210 GLN A N 1
ATOM 1597 C CA . GLN A 1 210 ? 2.824 -8.151 -14.562 1.00 89.88 210 GLN A CA 1
ATOM 1598 C C . GLN A 1 210 ? 1.491 -7.590 -15.086 1.00 89.88 210 GLN A C 1
ATOM 1600 O O . GLN A 1 210 ? 0.902 -6.716 -14.455 1.00 89.88 210 GLN A O 1
ATOM 1605 N N . GLY A 1 211 ? 1.010 -8.060 -16.244 1.00 80.50 211 GLY A N 1
ATOM 1606 C CA . GLY A 1 211 ? -0.219 -7.578 -16.886 1.00 80.50 211 GLY A CA 1
ATOM 1607 C C . GLY A 1 211 ? -0.016 -6.397 -17.845 1.00 80.50 211 GLY A C 1
ATOM 1608 O O . GLY A 1 211 ? -0.987 -5.894 -18.412 1.00 80.50 211 GLY A O 1
ATOM 1609 N N . GLY A 1 212 ? 1.229 -5.965 -18.075 1.00 71.94 212 GLY A N 1
ATOM 1610 C CA . GLY A 1 212 ? 1.559 -4.925 -19.050 1.00 71.94 212 GLY A CA 1
ATOM 1611 C C . GLY A 1 212 ? 1.359 -5.412 -20.484 1.00 71.94 212 GLY A C 1
ATOM 1612 O O . GLY A 1 212 ? 2.180 -6.159 -21.001 1.00 71.94 212 GLY A O 1
ATOM 1613 N N . SER A 1 213 ? 0.266 -5.022 -21.138 1.00 64.56 213 SER A N 1
ATOM 1614 C CA . SER A 1 213 ? -0.088 -5.564 -22.463 1.00 64.56 213 SER A CA 1
ATOM 1615 C C . SER A 1 213 ? -0.519 -4.525 -23.494 1.00 64.56 213 SER A C 1
ATOM 1617 O O . SER A 1 213 ? -0.568 -4.847 -24.681 1.00 64.56 213 SER A O 1
ATOM 1619 N N . ASN A 1 214 ? -0.778 -3.277 -23.092 1.00 68.44 214 ASN A N 1
ATOM 1620 C CA . ASN A 1 214 ? -1.245 -2.268 -24.035 1.00 68.44 214 ASN A CA 1
ATOM 1621 C C . ASN A 1 214 ? -0.073 -1.594 -24.767 1.00 68.44 214 ASN A C 1
ATOM 1623 O O . ASN A 1 214 ? 0.442 -0.557 -24.350 1.00 68.44 214 ASN A O 1
ATOM 1627 N N . LEU A 1 215 ? 0.367 -2.230 -25.850 1.00 75.00 215 LEU A N 1
ATOM 1628 C CA . LEU A 1 215 ? 1.330 -1.700 -26.813 1.00 75.00 215 LEU A CA 1
ATOM 1629 C C . LEU A 1 215 ? 0.579 -1.170 -28.034 1.00 75.00 215 LEU A C 1
ATOM 1631 O O . LEU A 1 215 ? 0.728 -1.693 -29.136 1.00 75.00 215 LEU A O 1
ATOM 1635 N N . GLU A 1 216 ? -0.273 -0.166 -27.841 1.00 75.44 216 GLU A N 1
ATOM 1636 C CA . GLU A 1 216 ? -1.007 0.418 -28.958 1.00 75.44 216 GLU A CA 1
ATOM 1637 C C . GLU A 1 216 ? -0.016 1.163 -29.874 1.00 75.44 216 GLU A C 1
ATOM 1639 O O . GLU A 1 216 ? 0.627 2.120 -29.418 1.00 75.44 216 GLU A O 1
ATOM 1644 N N . PRO A 1 217 ? 0.149 0.759 -31.152 1.00 75.75 217 PRO A N 1
ATOM 1645 C CA . PRO A 1 217 ? 1.190 1.316 -32.023 1.00 75.75 217 PRO A CA 1
ATOM 1646 C C . PRO A 1 217 ? 1.049 2.821 -32.271 1.00 75.75 217 PRO A C 1
ATOM 1648 O O . PRO A 1 217 ? 2.022 3.489 -32.602 1.00 75.75 217 PRO A O 1
ATOM 1651 N N . ARG A 1 218 ? -0.158 3.368 -32.082 1.00 78.06 218 ARG A N 1
ATOM 1652 C CA . ARG A 1 218 ? -0.441 4.803 -32.195 1.00 78.06 218 ARG A CA 1
ATOM 1653 C C . ARG A 1 218 ? 0.271 5.640 -31.127 1.00 78.06 218 ARG A C 1
ATOM 1655 O O . ARG A 1 218 ? 0.622 6.783 -31.397 1.00 78.06 218 ARG A O 1
ATOM 1662 N N . TRP A 1 219 ? 0.471 5.079 -29.936 1.00 78.69 219 TRP A N 1
ATOM 1663 C CA . TRP A 1 219 ? 1.013 5.786 -28.767 1.00 78.69 219 TRP A CA 1
ATOM 1664 C C . TRP A 1 219 ? 2.352 5.219 -28.293 1.00 78.69 219 TRP A C 1
ATOM 1666 O O . TRP A 1 219 ? 2.946 5.733 -27.348 1.00 78.69 219 TRP A O 1
ATOM 1676 N N . THR A 1 220 ? 2.836 4.160 -28.944 1.00 84.06 220 THR A N 1
ATOM 1677 C CA . THR A 1 220 ? 4.042 3.442 -28.539 1.00 84.06 220 THR A CA 1
ATOM 1678 C C . THR A 1 220 ? 5.084 3.475 -29.644 1.00 84.06 220 THR A C 1
ATOM 1680 O O . THR A 1 220 ? 4.793 3.142 -30.790 1.00 84.06 220 THR A O 1
ATOM 1683 N N . SER A 1 221 ? 6.323 3.830 -29.290 1.00 85.31 221 SER A N 1
ATOM 1684 C CA . SER A 1 221 ? 7.447 3.843 -30.232 1.00 85.31 221 SER A CA 1
ATOM 1685 C C . SER A 1 221 ? 7.569 2.503 -30.977 1.00 85.31 221 SER A C 1
ATOM 1687 O O . SER A 1 221 ? 7.587 1.452 -30.325 1.00 85.31 221 SER A O 1
ATOM 1689 N N . PRO A 1 222 ? 7.748 2.505 -32.313 1.00 88.56 222 PRO A N 1
ATOM 1690 C CA . PRO A 1 222 ? 7.965 1.283 -33.087 1.00 88.56 222 PRO A CA 1
ATOM 1691 C C . PRO A 1 222 ? 9.137 0.440 -32.574 1.00 88.56 222 PRO A C 1
ATOM 1693 O O . PRO A 1 222 ? 9.091 -0.787 -32.642 1.00 88.56 222 PRO A O 1
ATOM 1696 N N . LYS A 1 223 ? 10.170 1.075 -32.001 1.00 89.12 223 LYS A N 1
ATOM 1697 C CA . LYS A 1 223 ? 11.295 0.354 -31.393 1.00 89.12 223 LYS A CA 1
ATOM 1698 C C . LYS A 1 223 ? 10.873 -0.430 -30.142 1.00 89.12 223 LYS A C 1
ATOM 1700 O O . LYS A 1 223 ? 11.337 -1.549 -29.948 1.00 89.12 223 LYS A O 1
ATOM 1705 N N . ILE A 1 224 ? 9.966 0.119 -29.329 1.00 89.81 224 ILE A N 1
ATOM 1706 C CA . ILE A 1 224 ? 9.400 -0.570 -28.157 1.00 89.81 224 ILE A CA 1
ATOM 1707 C C . ILE A 1 224 ? 8.507 -1.724 -28.611 1.00 89.81 224 ILE A C 1
ATOM 1709 O O . ILE A 1 224 ? 8.653 -2.838 -28.113 1.00 89.81 224 ILE A O 1
ATOM 1713 N N . VAL A 1 225 ? 7.636 -1.488 -29.598 1.00 89.88 225 VAL A N 1
ATOM 1714 C CA . VAL A 1 225 ? 6.790 -2.545 -30.181 1.00 89.88 225 VAL A CA 1
ATOM 1715 C C . VAL A 1 225 ? 7.656 -3.696 -30.706 1.00 89.88 225 VAL A C 1
ATOM 1717 O O . VAL A 1 225 ? 7.394 -4.850 -30.380 1.00 89.88 225 VAL A O 1
ATOM 1720 N N . SER A 1 226 ? 8.729 -3.380 -31.437 1.00 89.00 226 SER A N 1
ATOM 1721 C CA . SER A 1 226 ? 9.697 -4.351 -31.963 1.00 89.00 226 SER A CA 1
ATOM 1722 C C . SER A 1 226 ? 10.454 -5.110 -30.867 1.00 89.00 226 SER A C 1
ATOM 1724 O O . SER A 1 226 ? 10.626 -6.322 -30.957 1.00 89.00 226 SER A O 1
ATOM 1726 N N . ALA A 1 227 ? 10.887 -4.434 -29.799 1.00 88.06 227 ALA A N 1
ATOM 1727 C CA . ALA A 1 227 ? 11.540 -5.100 -28.671 1.00 88.06 227 ALA A CA 1
ATOM 1728 C C . ALA A 1 227 ? 10.592 -6.072 -27.949 1.00 88.06 227 ALA A C 1
ATOM 1730 O O . ALA A 1 227 ? 11.013 -7.129 -27.486 1.00 88.06 227 ALA A O 1
ATOM 1731 N N . CYS A 1 228 ? 9.308 -5.724 -27.886 1.00 88.44 228 CYS A N 1
ATOM 1732 C CA . CYS A 1 228 ? 8.270 -6.503 -27.229 1.00 88.44 228 CYS A CA 1
ATOM 1733 C C . CYS A 1 228 ? 7.643 -7.604 -28.095 1.00 88.44 228 CYS A C 1
ATOM 1735 O O . CYS A 1 228 ? 6.891 -8.422 -27.559 1.00 88.44 228 CYS A O 1
ATOM 1737 N N . SER A 1 229 ? 7.890 -7.631 -29.404 1.00 84.06 229 SER A N 1
ATOM 1738 C CA . SER A 1 229 ? 7.428 -8.695 -30.306 1.00 84.06 229 SER A CA 1
ATOM 1739 C C . SER A 1 229 ? 8.436 -9.842 -30.468 1.00 84.06 229 SER A C 1
ATOM 1741 O O . SER A 1 229 ? 8.105 -10.846 -31.094 1.00 84.06 229 SER A O 1
ATOM 1743 N N . ARG A 1 230 ? 9.632 -9.710 -29.880 1.00 67.69 230 ARG A N 1
ATOM 1744 C CA . ARG A 1 230 ? 10.694 -10.731 -29.794 1.00 67.69 230 ARG A CA 1
ATOM 1745 C C . ARG A 1 230 ? 10.652 -11.478 -28.458 1.00 67.69 230 ARG A C 1
ATOM 1747 O O . ARG A 1 230 ? 10.993 -12.680 -28.397 1.00 67.69 230 ARG A O 1
#

Secondary structure (DSSP, 8-state):
-PPP-PPPEEEE--TT--HHHHHHHHHS-GGGHHHHHHTTT--TTSPPPTT-EEEE-EEEEEEP-TT-BHHHHHHHHHS-GGGHHHHHHHHT--SSB--TT-EEEEEETT-PPPHHHHHHHHHT--TTTSTTTTHHHHHHHHHHHHHHHHHHHHHTT-HHHHHHHHHHHHTTSS--HHHHHHHHHHHHHHHHHTT-HHHHHHHHHHHHHTT-----TTTS-HHHHHHHT-

Sequence (230 aa):
MRLEIPAPTFIRAGRGDTWPDLALLWLGHKDRAATLARANDAVPWVPPAEGREIIVPAVIAHIAGENEDIVSIAKRYLTETKKAWELNVYNLREGTEVKPGEIVLVPIVDLQLSEKGKEEARRAGLAALSEGGGTSFQAQKRAEGELPLLLADVRGGRYVDVITRGNTLLTLGDLAKPQLASIYRALVEAYVALDAYGAASAACKAWKLQGGSNLEPRWTSPKIVSACSR

Foldseek 3Di:
DDDDFDDWFKDFDAPPDALQVVCCVQVVGSLCSCVQQVLLVHHRPDGDFGRAMGTHFTKDWDQDAPPDWLQVVCCVQVVHSVCSVVQCSSVVHDDTDDDGRDIGIDGPSPDDQDPVRVVVVVVVDPPDHGPVRVQLNVLQVVLVVCLVVLVVCLVVVVLVVNCVSLVVSVVSPRYGLVSLLSSLVSNLSSCLSVVVLVSNLVSLVSNVVSVPDPCPVVPHDPSSVVSPVD